Protein AF-A0A9P5Z185-F1 (afdb_monomer)

Organism: NCBI:txid109636

pLDDT: mean 73.39, std 22.89, range [36.5, 98.25]

Structure (mmCIF, N/CA/C/O backbone):
data_AF-A0A9P5Z185-F1
#
_entry.id   AF-A0A9P5Z185-F1
#
loop_
_atom_site.group_PDB
_atom_site.id
_atom_site.type_symbol
_atom_site.label_atom_id
_atom_site.label_alt_id
_atom_site.label_comp_id
_atom_site.label_asym_id
_atom_site.label_entity_id
_atom_site.label_seq_id
_atom_site.pdbx_PDB_ins_code
_atom_site.Cartn_x
_atom_site.Cartn_y
_atom_site.Cartn_z
_atom_site.occupancy
_atom_site.B_iso_or_equiv
_atom_site.auth_seq_id
_atom_site.auth_comp_id
_atom_site.auth_asym_id
_atom_site.auth_atom_id
_atom_site.pdbx_PDB_model_num
ATOM 1 N N . MET A 1 1 ? -35.070 18.367 -58.513 1.00 45.81 1 MET A N 1
ATOM 2 C CA . MET A 1 1 ? -33.689 18.350 -59.038 1.00 45.81 1 MET A CA 1
ATOM 3 C C . MET A 1 1 ? -32.755 18.721 -57.899 1.00 45.81 1 MET A C 1
ATOM 5 O O . MET A 1 1 ? -32.719 19.881 -57.520 1.00 45.81 1 MET A O 1
ATOM 9 N N . MET A 1 2 ? -32.092 17.740 -57.288 1.00 45.47 2 MET A N 1
ATOM 10 C CA . MET A 1 2 ? -31.030 17.965 -56.303 1.00 45.47 2 MET A CA 1
ATOM 11 C C . MET A 1 2 ? -29.845 17.096 -56.713 1.00 45.47 2 MET A C 1
ATOM 13 O O . MET A 1 2 ? -29.969 15.874 -56.781 1.00 45.47 2 MET A O 1
ATOM 17 N N . SER A 1 3 ? -28.744 17.750 -57.068 1.00 49.00 3 SER A N 1
ATOM 18 C CA . SER A 1 3 ? -27.513 17.131 -57.554 1.00 49.00 3 SER A CA 1
ATOM 19 C C . SER A 1 3 ? -26.604 16.799 -56.370 1.00 49.00 3 SER A C 1
ATOM 21 O O . SER A 1 3 ? -26.313 17.671 -55.554 1.00 49.00 3 SER A O 1
ATOM 23 N N . PHE A 1 4 ? -26.159 15.545 -56.277 1.00 46.94 4 PHE A N 1
ATOM 24 C CA . PHE A 1 4 ? -25.138 15.103 -55.322 1.00 46.94 4 PHE A CA 1
ATOM 25 C C . PHE A 1 4 ? -23.735 15.339 -55.903 1.00 46.94 4 PHE A C 1
ATOM 27 O O . PHE A 1 4 ? -23.531 15.037 -57.080 1.00 46.94 4 PHE A O 1
ATOM 34 N N . PRO A 1 5 ? -22.762 15.837 -55.117 1.00 61.62 5 PRO A N 1
ATOM 35 C CA . PRO A 1 5 ? -21.388 15.962 -55.579 1.00 61.62 5 PRO A CA 1
ATOM 36 C C . PRO A 1 5 ? -20.628 14.628 -55.502 1.00 61.62 5 PRO A C 1
ATOM 38 O O . PRO A 1 5 ? -20.804 13.831 -54.577 1.00 61.62 5 PRO A O 1
ATOM 41 N N . GLU A 1 6 ? -19.778 14.429 -56.509 1.00 51.09 6 GLU A N 1
ATOM 42 C CA . GLU A 1 6 ? -18.847 13.320 -56.721 1.00 51.09 6 GLU A CA 1
ATOM 43 C C . GLU A 1 6 ? -17.967 13.003 -55.504 1.00 51.09 6 GLU A C 1
ATOM 45 O O . GLU A 1 6 ? -17.373 13.875 -54.868 1.00 51.09 6 GLU A O 1
ATOM 50 N N . GLN A 1 7 ? -17.831 11.706 -55.229 1.00 47.97 7 GLN A N 1
ATOM 51 C CA . GLN A 1 7 ? -16.873 11.160 -54.277 1.00 47.97 7 GLN A CA 1
ATOM 52 C C . GLN A 1 7 ? -15.488 11.082 -54.931 1.00 47.97 7 GLN A C 1
ATOM 54 O O . GLN A 1 7 ? -15.257 10.272 -55.826 1.00 47.97 7 GLN A O 1
ATOM 59 N N . ASN A 1 8 ? -14.545 11.890 -54.444 1.00 49.69 8 ASN A N 1
ATOM 60 C CA . ASN A 1 8 ? -13.132 11.762 -54.789 1.00 49.69 8 ASN A CA 1
ATOM 61 C C . ASN A 1 8 ? -12.533 10.511 -54.126 1.00 49.69 8 ASN A C 1
ATOM 63 O O . ASN A 1 8 ? -12.450 10.410 -52.900 1.00 49.69 8 ASN A O 1
ATOM 67 N N . ALA A 1 9 ? -12.099 9.563 -54.956 1.00 47.75 9 ALA A N 1
ATOM 68 C CA . ALA A 1 9 ? -11.365 8.374 -54.551 1.00 47.75 9 ALA A CA 1
ATOM 69 C C . ALA A 1 9 ? -9.946 8.747 -54.080 1.00 47.75 9 ALA A C 1
ATOM 71 O O . ALA A 1 9 ? -9.145 9.288 -54.841 1.00 47.75 9 ALA A O 1
ATOM 72 N N . TYR A 1 10 ? -9.616 8.431 -52.827 1.00 50.28 10 TYR A N 1
ATOM 73 C CA . TYR A 1 10 ? -8.248 8.546 -52.320 1.00 50.28 10 TYR A CA 1
ATOM 74 C C . TYR A 1 10 ? -7.386 7.367 -52.806 1.00 50.28 10 TYR A C 1
ATOM 76 O O . TYR A 1 10 ? -7.816 6.214 -52.695 1.00 50.28 10 TYR A O 1
ATOM 84 N N . PRO A 1 11 ? -6.151 7.603 -53.287 1.00 56.38 11 PRO A N 1
ATOM 85 C CA . PRO A 1 11 ? -5.239 6.529 -53.656 1.00 56.38 11 PRO A CA 1
ATOM 86 C C . PRO A 1 11 ? -4.697 5.827 -52.402 1.00 56.38 11 PRO A C 1
ATOM 88 O O . PRO A 1 11 ? -4.065 6.436 -51.537 1.00 56.38 11 PRO A O 1
ATOM 91 N N . PHE A 1 12 ? -4.923 4.517 -52.316 1.00 46.72 12 PHE A N 1
ATOM 92 C CA . PHE A 1 12 ? -4.287 3.656 -51.321 1.00 46.72 12 PHE A CA 1
ATOM 93 C C . PHE A 1 12 ? -2.770 3.583 -51.571 1.00 46.72 12 PHE A C 1
ATOM 95 O O . PHE A 1 12 ? -2.352 3.288 -52.694 1.00 46.72 12 PHE A O 1
ATOM 102 N N . PRO A 1 13 ? -1.914 3.773 -50.549 1.00 55.22 13 PRO A N 1
ATOM 103 C CA . PRO A 1 13 ? -0.481 3.589 -50.712 1.00 55.22 13 PRO A CA 1
ATOM 104 C C . PRO A 1 13 ? -0.143 2.097 -50.845 1.00 55.22 13 PRO A C 1
ATOM 106 O O . PRO A 1 13 ? -0.170 1.321 -49.885 1.00 55.22 13 PRO A O 1
ATOM 109 N N . VAL A 1 14 ? 0.224 1.712 -52.065 1.00 59.22 14 VAL A N 1
ATOM 110 C CA . VAL A 1 14 ? 0.850 0.437 -52.420 1.00 59.22 14 VAL A CA 1
ATOM 111 C C . VAL A 1 14 ? 2.237 0.389 -51.781 1.00 59.22 14 VAL A C 1
ATOM 113 O O . VAL A 1 14 ? 3.190 0.876 -52.371 1.00 59.22 14 VAL A O 1
ATOM 116 N N . ASN A 1 15 ? 2.363 -0.133 -50.553 1.00 58.78 15 ASN A N 1
ATOM 117 C CA . ASN A 1 15 ? 3.656 -0.619 -50.036 1.00 58.78 15 ASN A CA 1
ATOM 118 C C . ASN A 1 15 ? 3.583 -1.474 -48.754 1.00 58.78 15 ASN A C 1
ATOM 120 O O . ASN A 1 15 ? 4.406 -1.364 -47.841 1.00 58.78 15 ASN A O 1
ATOM 124 N N . LEU A 1 16 ? 2.593 -2.369 -48.665 1.00 56.03 16 LEU A N 1
ATOM 125 C CA . LEU A 1 16 ? 2.529 -3.369 -47.585 1.00 56.03 16 LEU A CA 1
ATOM 126 C C . LEU A 1 16 ? 3.294 -4.664 -47.916 1.00 56.03 16 LEU A C 1
ATOM 128 O O . LEU A 1 16 ? 3.717 -5.371 -47.002 1.00 56.03 16 LEU A O 1
ATOM 132 N N . ARG A 1 17 ? 3.547 -4.951 -49.201 1.00 55.53 17 ARG A N 1
ATOM 133 C CA . ARG A 1 17 ? 4.229 -6.184 -49.631 1.00 55.53 1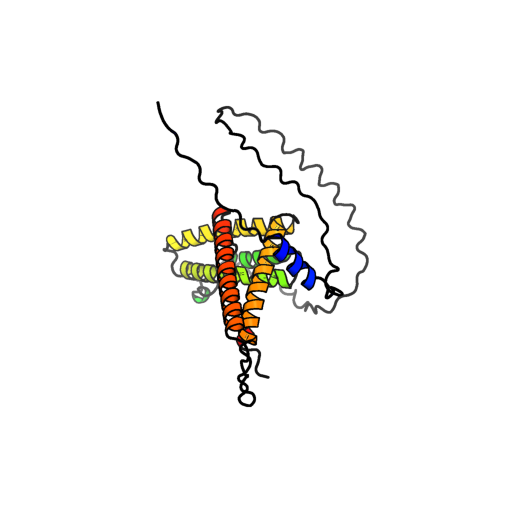7 ARG A CA 1
ATOM 134 C C . ARG A 1 17 ? 5.748 -6.133 -49.412 1.00 55.53 17 ARG A C 1
ATOM 136 O O . ARG A 1 17 ? 6.314 -7.115 -48.940 1.00 55.53 17 ARG A O 1
ATOM 143 N N . GLU A 1 18 ? 6.391 -4.983 -49.628 1.00 59.34 18 GLU A N 1
ATOM 144 C CA . GLU A 1 18 ? 7.834 -4.817 -49.369 1.00 59.34 18 GLU A CA 1
ATOM 145 C C . GLU A 1 18 ? 8.175 -4.797 -47.871 1.00 59.34 18 GLU A C 1
ATOM 147 O O . GLU A 1 18 ? 9.189 -5.355 -47.445 1.00 59.34 18 GLU A O 1
ATOM 152 N N . LYS A 1 19 ? 7.291 -4.240 -47.031 1.00 62.00 19 LYS A N 1
ATOM 153 C CA . LYS A 1 19 ? 7.489 -4.233 -45.572 1.00 62.00 19 LYS A CA 1
ATOM 154 C C . LYS A 1 19 ? 7.399 -5.636 -44.960 1.00 62.00 19 LYS A C 1
ATOM 156 O O . LYS A 1 19 ? 8.110 -5.924 -43.997 1.00 62.00 19 LYS A O 1
ATOM 161 N N . ALA A 1 20 ? 6.587 -6.525 -45.536 1.00 61.62 20 ALA A N 1
ATOM 162 C CA . ALA A 1 20 ? 6.484 -7.917 -45.096 1.00 61.62 20 ALA A CA 1
ATOM 163 C C . ALA A 1 20 ? 7.738 -8.747 -45.442 1.00 61.62 20 ALA A C 1
ATOM 165 O O . ALA A 1 20 ? 8.147 -9.603 -44.657 1.00 61.62 20 ALA A O 1
ATOM 166 N N . GLU A 1 21 ? 8.391 -8.470 -46.573 1.00 68.75 21 GLU A N 1
ATOM 167 C CA . GLU A 1 21 ? 9.626 -9.155 -46.986 1.00 68.75 21 GLU A CA 1
ATOM 168 C C . GLU A 1 21 ? 10.847 -8.705 -46.157 1.00 68.75 21 GLU A C 1
ATOM 170 O O . GLU A 1 21 ? 11.676 -9.533 -45.768 1.00 68.75 21 GLU A O 1
ATOM 175 N N . HIS A 1 22 ? 10.921 -7.426 -45.765 1.00 64.44 22 HIS A N 1
ATOM 176 C CA . HIS A 1 22 ? 11.991 -6.931 -44.886 1.00 64.44 22 HIS A CA 1
ATOM 177 C C . HIS A 1 22 ? 11.919 -7.527 -43.463 1.00 64.44 22 HIS A C 1
ATOM 179 O O . HIS A 1 22 ? 12.949 -7.785 -42.837 1.00 64.44 22 HIS A O 1
ATOM 185 N N . ALA A 1 23 ? 10.715 -7.818 -42.953 1.00 58.31 23 ALA A N 1
ATOM 186 C CA . ALA A 1 23 ? 10.535 -8.448 -41.641 1.00 58.31 23 ALA A CA 1
ATOM 187 C C . ALA A 1 23 ? 10.989 -9.924 -41.611 1.00 58.31 23 ALA A C 1
ATOM 189 O O . ALA A 1 23 ? 11.521 -10.387 -40.600 1.00 58.31 23 ALA A O 1
ATOM 190 N N . LYS A 1 24 ? 10.870 -10.658 -42.728 1.00 65.31 24 LYS A N 1
ATOM 191 C CA . LYS A 1 24 ? 11.306 -12.066 -42.819 1.00 65.31 24 LYS A CA 1
ATOM 192 C C . LYS A 1 24 ? 12.830 -12.234 -42.777 1.00 65.31 24 LYS A C 1
ATOM 194 O O . LYS A 1 24 ? 13.310 -13.253 -42.281 1.00 65.31 24 LYS A O 1
ATOM 199 N N . LYS A 1 25 ? 13.610 -11.243 -43.234 1.00 60.31 25 LYS A N 1
ATOM 200 C CA . LYS A 1 25 ? 15.087 -11.306 -43.209 1.00 60.31 25 LYS A CA 1
ATOM 201 C C . LYS A 1 25 ? 15.687 -11.247 -41.798 1.00 60.31 25 LYS A C 1
ATOM 203 O O . LYS A 1 25 ? 16.787 -11.755 -41.600 1.00 60.31 25 LYS A O 1
ATOM 208 N N . HIS A 1 26 ? 14.967 -10.714 -40.808 1.00 54.91 26 HIS A N 1
ATOM 209 C CA . HIS A 1 26 ? 15.454 -10.636 -39.425 1.00 54.91 26 HIS A CA 1
ATOM 210 C C . HIS A 1 26 ? 15.088 -11.843 -38.545 1.00 54.91 26 HIS A C 1
ATOM 212 O O . HIS A 1 26 ? 15.617 -11.951 -37.443 1.00 54.91 26 HIS A O 1
ATOM 218 N N . LEU A 1 27 ? 14.268 -12.786 -39.030 1.00 50.62 27 LEU A N 1
ATOM 219 C CA . LEU A 1 27 ? 13.868 -13.979 -38.264 1.00 50.62 27 LEU A CA 1
ATOM 220 C C . LEU A 1 27 ? 14.792 -15.203 -38.444 1.00 50.62 27 LEU A C 1
ATOM 222 O O . LEU A 1 27 ? 14.576 -16.222 -37.798 1.00 50.62 27 LEU A O 1
ATOM 226 N N . LYS A 1 28 ? 15.827 -15.131 -39.298 1.00 50.25 28 LYS A N 1
ATOM 227 C CA . LYS A 1 28 ? 16.751 -16.256 -39.575 1.00 50.25 28 LYS A CA 1
ATOM 228 C C . LYS A 1 28 ? 18.022 -16.300 -38.706 1.00 50.25 28 LYS A C 1
ATOM 230 O O . LYS A 1 28 ? 18.904 -17.110 -38.972 1.00 50.25 28 LYS A O 1
ATOM 235 N N . ARG A 1 29 ? 18.142 -15.472 -37.661 1.00 50.66 29 ARG A N 1
ATOM 236 C CA . ARG A 1 29 ? 19.187 -15.631 -36.627 1.00 50.66 29 ARG A CA 1
ATOM 237 C C . ARG A 1 29 ? 18.507 -16.122 -35.348 1.00 50.66 29 ARG A C 1
ATOM 239 O O . ARG A 1 29 ? 17.692 -15.407 -34.780 1.00 50.66 29 ARG A O 1
ATOM 246 N N . GLY A 1 30 ? 18.754 -17.393 -35.031 1.00 44.22 30 GLY A N 1
ATOM 247 C CA . GLY A 1 30 ? 17.845 -18.275 -34.297 1.00 44.22 30 GLY A CA 1
ATOM 248 C C . GLY A 1 30 ? 17.563 -17.948 -32.823 1.00 44.22 30 GLY A C 1
ATOM 249 O O . GLY A 1 30 ? 18.326 -17.218 -32.188 1.00 44.22 30 GLY A O 1
ATOM 250 N N . PRO A 1 31 ? 16.495 -18.542 -32.257 1.00 46.44 31 PRO A N 1
ATOM 251 C CA . PRO A 1 31 ? 16.226 -18.562 -30.831 1.00 46.44 31 PRO A CA 1
ATOM 252 C C . PRO A 1 31 ? 16.531 -19.960 -30.274 1.00 46.44 31 PRO A C 1
ATOM 254 O O . PRO A 1 31 ? 15.633 -20.781 -30.108 1.00 46.44 31 PRO A O 1
ATOM 257 N N . GLU A 1 32 ? 17.793 -20.247 -29.969 1.00 50.59 32 GLU A N 1
ATOM 258 C CA . GLU A 1 32 ? 18.097 -21.318 -29.020 1.00 50.59 32 GLU A CA 1
ATOM 259 C C . GLU A 1 32 ? 18.484 -20.690 -27.686 1.00 50.59 32 GLU A C 1
ATOM 261 O O . GLU A 1 32 ? 19.409 -19.884 -27.605 1.00 50.59 32 GLU A O 1
ATOM 266 N N . ARG A 1 33 ? 17.756 -21.102 -26.643 1.00 50.78 33 ARG A N 1
ATOM 267 C CA . ARG A 1 33 ? 17.680 -20.556 -25.276 1.00 50.78 33 ARG A CA 1
ATOM 268 C C . ARG A 1 33 ? 16.689 -19.408 -25.126 1.00 50.78 33 ARG A C 1
ATOM 270 O O . ARG A 1 33 ? 16.678 -18.467 -25.901 1.00 50.78 33 ARG A O 1
ATOM 277 N N . TRP A 1 34 ? 15.917 -19.499 -24.043 1.00 45.44 34 TRP A N 1
ATOM 278 C CA . TRP A 1 34 ? 14.823 -18.621 -23.611 1.00 45.44 34 TRP A CA 1
ATOM 279 C C . TRP A 1 34 ? 13.444 -18.946 -24.205 1.00 45.44 34 TRP A C 1
ATOM 281 O O . TRP A 1 34 ? 12.904 -18.175 -24.981 1.00 45.44 34 TRP A O 1
ATOM 291 N N . MET A 1 35 ? 12.853 -20.074 -23.787 1.00 36.94 35 MET A N 1
ATOM 292 C CA . MET A 1 35 ? 11.489 -20.147 -23.216 1.00 36.94 35 MET A CA 1
ATOM 293 C C . MET A 1 35 ? 11.038 -21.612 -23.070 1.00 36.94 35 MET A C 1
ATOM 295 O O . MET A 1 35 ? 10.228 -22.121 -23.832 1.00 36.94 35 MET A O 1
ATOM 299 N N . HIS A 1 36 ? 11.505 -22.282 -22.020 1.00 41.28 36 HIS A N 1
ATOM 300 C CA . HIS A 1 36 ? 10.647 -23.236 -21.323 1.00 41.28 36 HIS A CA 1
ATOM 301 C C . HIS A 1 36 ? 10.340 -22.595 -19.978 1.00 41.28 36 HIS A C 1
ATOM 303 O O . HIS A 1 36 ? 11.250 -22.459 -19.171 1.00 41.28 36 HIS A O 1
ATOM 309 N N . ILE A 1 37 ? 9.111 -22.096 -19.811 1.00 44.09 37 ILE A N 1
ATOM 310 C CA . ILE A 1 37 ? 8.323 -22.018 -18.567 1.00 44.09 37 ILE A CA 1
ATOM 311 C C . ILE A 1 37 ? 7.001 -21.302 -18.918 1.00 44.09 37 ILE A C 1
ATOM 313 O O . ILE A 1 37 ? 6.928 -20.087 -19.052 1.00 44.09 37 ILE A O 1
ATOM 317 N N . VAL A 1 38 ? 5.971 -22.139 -19.088 1.00 42.84 38 VAL A N 1
ATOM 318 C CA . VAL A 1 38 ? 4.546 -21.922 -18.780 1.00 42.84 38 VAL A CA 1
ATOM 319 C C . VAL A 1 38 ? 3.796 -20.828 -19.556 1.00 42.84 38 VAL A C 1
ATOM 321 O O . VAL A 1 38 ? 3.641 -19.700 -19.104 1.00 42.84 38 VAL A O 1
ATOM 324 N N . THR A 1 39 ? 3.154 -21.239 -20.653 1.00 40.75 39 THR A N 1
ATOM 325 C CA . THR A 1 39 ? 1.835 -20.709 -21.038 1.00 40.75 39 THR A CA 1
ATOM 326 C C . THR A 1 39 ? 0.873 -21.874 -21.275 1.00 40.75 39 THR A C 1
ATOM 328 O O . THR A 1 39 ? 0.719 -22.369 -22.387 1.00 40.75 39 THR A O 1
ATOM 331 N N . SER A 1 40 ? 0.208 -22.330 -20.210 1.00 40.28 40 SER A N 1
ATOM 332 C CA . SER A 1 40 ? -1.039 -23.082 -20.372 1.00 40.28 40 SER A CA 1
ATOM 333 C C . SER A 1 40 ? -2.140 -22.083 -20.704 1.00 40.28 40 SER A C 1
ATOM 335 O O . SER A 1 40 ? -2.518 -21.248 -19.886 1.00 40.28 40 SER A O 1
ATOM 337 N N . ARG A 1 41 ? -2.599 -22.153 -21.953 1.00 38.75 41 ARG A N 1
ATOM 338 C CA . ARG A 1 41 ? -3.813 -21.517 -22.458 1.00 38.75 41 ARG A CA 1
ATOM 339 C C . ARG A 1 41 ? -5.030 -22.155 -21.785 1.00 38.75 41 ARG A C 1
ATOM 341 O O . ARG A 1 41 ? -5.418 -23.251 -22.172 1.00 38.75 41 ARG A O 1
ATOM 348 N N . GLU A 1 42 ? -5.683 -21.440 -20.880 1.00 43.03 42 GLU A N 1
ATOM 349 C CA . GLU A 1 42 ? -7.126 -21.590 -20.686 1.00 43.03 42 GLU A CA 1
ATOM 350 C C . GLU A 1 42 ? -7.824 -20.484 -21.478 1.00 43.03 42 GLU A C 1
ATOM 352 O O . GLU A 1 42 ? -7.600 -19.290 -21.275 1.00 43.03 42 GLU A O 1
ATOM 357 N N . LYS A 1 43 ? -8.631 -20.901 -22.454 1.00 39.50 43 LYS A N 1
ATOM 358 C CA . LYS A 1 43 ? -9.547 -20.030 -23.186 1.00 39.50 43 LYS A CA 1
ATOM 359 C C . LYS A 1 43 ? -10.681 -19.648 -22.232 1.00 39.50 43 LYS A C 1
ATOM 361 O O . LYS A 1 43 ? -11.646 -20.392 -22.110 1.00 39.50 43 LYS A O 1
ATOM 366 N N . VAL A 1 44 ? -10.578 -18.496 -21.576 1.00 40.94 44 VAL A N 1
ATOM 367 C CA . VAL A 1 44 ? -11.738 -17.860 -20.941 1.00 40.94 44 VAL A CA 1
ATOM 368 C C . VAL A 1 44 ? -12.443 -17.037 -22.014 1.00 40.94 44 VAL A C 1
ATOM 370 O O . VAL A 1 44 ? -11.947 -16.005 -22.466 1.00 40.94 44 VAL A O 1
ATOM 373 N N . VAL A 1 45 ? -13.577 -17.561 -22.474 1.00 43.38 45 VAL A N 1
ATOM 374 C CA . VAL A 1 45 ? -14.547 -16.848 -23.303 1.00 43.38 45 VAL A CA 1
ATOM 375 C C . VAL A 1 45 ? -15.123 -15.723 -22.447 1.00 43.38 45 VAL A C 1
ATOM 377 O O . VAL A 1 45 ? -15.827 -15.977 -21.473 1.00 43.38 45 VAL A O 1
ATOM 380 N N . TRP A 1 46 ? -14.807 -14.476 -22.788 1.00 37.56 46 TRP A N 1
ATOM 381 C CA . TRP A 1 46 ? -15.497 -13.316 -22.233 1.00 37.56 46 TRP A CA 1
ATOM 382 C C . TRP A 1 46 ? -16.873 -13.232 -22.893 1.00 37.56 46 TRP A C 1
ATOM 384 O O . TRP A 1 46 ? -17.009 -12.715 -24.000 1.00 37.56 46 TRP A O 1
ATOM 394 N N . ALA A 1 47 ? -17.891 -13.783 -22.233 1.00 37.81 47 ALA A N 1
ATOM 395 C CA . ALA A 1 47 ? -19.273 -13.460 -22.550 1.00 37.81 47 ALA A CA 1
ATOM 396 C C . ALA A 1 47 ? -19.531 -12.000 -22.141 1.00 37.81 47 ALA A C 1
ATOM 398 O O . ALA A 1 47 ? -19.270 -11.611 -21.001 1.00 37.81 47 ALA A O 1
ATOM 399 N N . GLN A 1 48 ? -20.009 -11.187 -23.085 1.00 44.06 48 GLN A N 1
ATOM 400 C CA . GLN A 1 48 ? -20.548 -9.856 -22.805 1.00 44.06 48 GLN A CA 1
ATOM 401 C C . GLN A 1 48 ? -21.677 -9.973 -21.768 1.00 44.06 48 GLN A C 1
ATOM 403 O O . GLN A 1 48 ? -22.599 -10.763 -21.986 1.00 44.06 48 GLN A O 1
ATOM 408 N N . PRO A 1 49 ? -21.683 -9.177 -20.686 1.00 46.97 49 PRO A N 1
ATOM 409 C CA . PRO A 1 49 ? -22.878 -9.032 -19.875 1.00 46.97 49 PRO A CA 1
ATOM 410 C C . PRO A 1 49 ? -23.885 -8.207 -20.680 1.00 46.97 49 PRO A C 1
ATOM 412 O O . PRO A 1 49 ? -23.658 -7.026 -20.948 1.00 46.97 49 PRO A O 1
ATOM 415 N N . GLN A 1 50 ? -24.993 -8.830 -21.085 1.00 43.34 50 GLN A N 1
ATOM 416 C CA . GLN A 1 50 ? -26.159 -8.072 -21.512 1.00 43.34 50 GLN A CA 1
ATOM 417 C C . GLN A 1 50 ? -26.680 -7.262 -20.323 1.00 43.34 50 GLN A C 1
ATOM 419 O O . GLN A 1 50 ? -26.921 -7.794 -19.240 1.00 43.34 50 GLN A O 1
ATOM 424 N N . LEU A 1 51 ? -26.828 -5.958 -20.548 1.00 44.66 51 LEU A N 1
ATOM 425 C CA . LEU A 1 51 ? -27.518 -5.018 -19.677 1.00 44.66 51 LEU A CA 1
ATOM 426 C C . LEU A 1 51 ? -28.981 -5.457 -19.517 1.00 44.66 51 LEU A C 1
ATOM 428 O O . LEU A 1 51 ? -29.844 -5.088 -20.309 1.00 44.66 51 LEU A O 1
ATOM 432 N N . MET A 1 52 ? -29.259 -6.239 -18.475 1.00 37.00 52 MET A N 1
ATOM 433 C CA . MET A 1 52 ? -30.615 -6.421 -17.969 1.00 37.00 52 MET A CA 1
ATOM 434 C C . MET A 1 52 ? -30.993 -5.173 -17.172 1.00 37.00 52 MET A C 1
ATOM 436 O O . MET A 1 52 ? -30.499 -4.917 -16.075 1.00 37.00 52 MET A O 1
ATOM 440 N N . ARG A 1 53 ? -31.848 -4.370 -17.802 1.00 38.41 53 ARG A N 1
ATOM 441 C CA . ARG A 1 53 ? -32.592 -3.249 -17.235 1.00 38.41 53 ARG A CA 1
ATOM 442 C C . ARG A 1 53 ? -33.489 -3.799 -16.114 1.00 38.41 53 ARG A C 1
ATOM 444 O O . ARG A 1 53 ? -34.465 -4.480 -16.402 1.00 38.41 53 ARG A O 1
ATOM 451 N N . ILE A 1 54 ? -33.140 -3.544 -14.852 1.00 41.97 54 ILE A N 1
ATOM 452 C CA . ILE A 1 54 ? -34.012 -3.847 -13.709 1.00 41.97 54 ILE A CA 1
ATOM 453 C C . ILE A 1 54 ? -34.970 -2.669 -13.550 1.00 41.97 54 ILE A C 1
ATOM 455 O O . ILE A 1 54 ? -34.570 -1.577 -13.143 1.00 41.97 54 ILE A O 1
ATOM 459 N N . GLU A 1 55 ? -36.224 -2.890 -13.92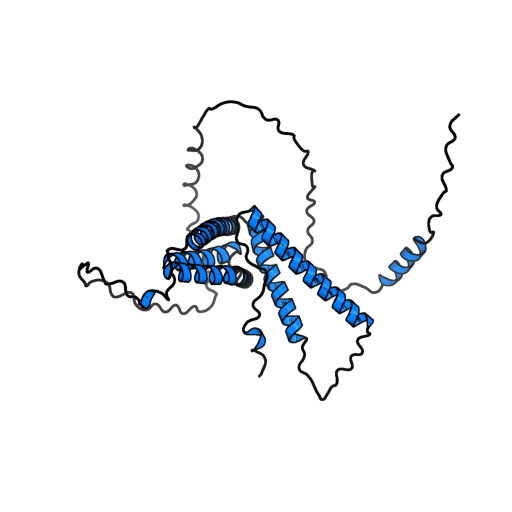9 1.00 44.81 55 GLU A N 1
ATOM 460 C CA . GLU A 1 55 ? -37.331 -2.006 -13.588 1.00 44.81 55 GLU A CA 1
ATOM 461 C C . GLU A 1 55 ? -37.630 -2.104 -12.088 1.00 44.81 55 GLU A C 1
ATOM 463 O O . GLU A 1 55 ? -37.619 -3.180 -11.488 1.00 44.81 55 GLU A O 1
ATOM 468 N N . ALA A 1 56 ? -37.867 -0.945 -11.479 1.00 46.34 56 ALA A N 1
ATOM 469 C CA . ALA A 1 56 ? -38.244 -0.813 -10.085 1.00 46.34 56 ALA A CA 1
ATOM 470 C C . ALA A 1 56 ? -39.668 -1.352 -9.870 1.00 46.34 56 ALA A C 1
ATOM 472 O O . ALA A 1 56 ? -40.650 -0.662 -10.136 1.00 46.34 56 ALA A O 1
ATOM 473 N N . GLY A 1 57 ? -39.767 -2.580 -9.362 1.00 36.94 57 GLY A N 1
ATOM 474 C CA . GLY A 1 57 ? -41.004 -3.186 -8.876 1.00 36.94 57 GLY A CA 1
ATOM 475 C C . GLY A 1 57 ? -41.040 -3.213 -7.349 1.00 36.94 57 GLY A C 1
ATOM 476 O O . GLY A 1 57 ? -40.223 -3.870 -6.710 1.00 36.94 57 GLY A O 1
ATOM 477 N N . LYS A 1 58 ? -41.994 -2.480 -6.771 1.00 45.00 58 LYS A N 1
ATOM 478 C CA . LYS A 1 58 ? -42.456 -2.614 -5.382 1.00 45.00 58 LYS A CA 1
ATOM 479 C C . LYS A 1 58 ? -43.046 -4.015 -5.166 1.00 45.00 58 LYS A C 1
ATOM 481 O O . LYS A 1 58 ? -43.857 -4.400 -5.995 1.00 45.00 58 LYS A O 1
ATOM 486 N N . SER A 1 59 ? -42.742 -4.663 -4.036 1.00 43.19 59 SER A N 1
ATOM 487 C CA . SER A 1 59 ? -43.721 -5.156 -3.037 1.00 43.19 59 SER A CA 1
ATOM 488 C C . SER A 1 59 ? -43.164 -6.285 -2.149 1.00 43.19 59 SER A 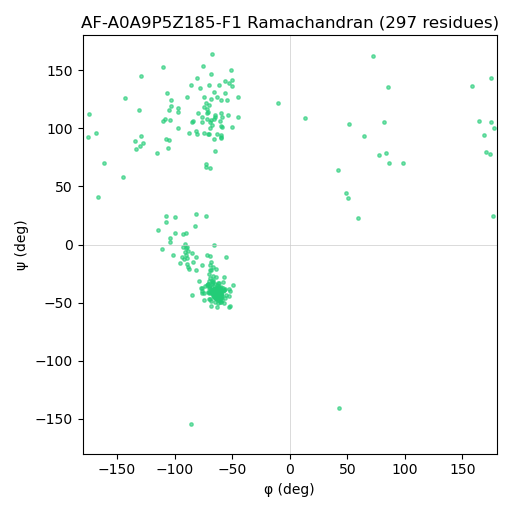C 1
ATOM 490 O O . SER A 1 59 ? -42.581 -7.244 -2.636 1.00 43.19 59 SER A O 1
ATOM 492 N N . GLU A 1 60 ? -43.469 -6.158 -0.855 1.00 38.16 60 GLU A N 1
ATOM 493 C CA . GLU A 1 60 ? -43.825 -7.235 0.087 1.00 38.16 60 GLU A CA 1
ATOM 494 C C . GLU A 1 60 ? -42.736 -8.086 0.778 1.00 38.16 60 GLU A C 1
ATOM 496 O O . GLU A 1 60 ? -42.134 -9.017 0.257 1.00 38.16 60 GLU A O 1
ATOM 501 N N . THR A 1 61 ? -42.582 -7.748 2.062 1.00 48.59 61 THR A N 1
ATOM 502 C CA . THR A 1 61 ? -42.549 -8.633 3.236 1.00 48.59 61 THR A CA 1
ATOM 503 C C . THR A 1 61 ? -42.949 -10.097 3.008 1.00 48.59 61 THR A C 1
ATOM 505 O O . THR A 1 61 ? -44.107 -10.353 2.700 1.00 48.59 61 THR A O 1
ATOM 508 N N . SER A 1 62 ? -42.061 -11.048 3.325 1.00 40.59 62 SER A N 1
ATOM 509 C CA . SER A 1 62 ? -42.386 -12.314 4.014 1.00 40.59 62 SER A CA 1
ATOM 510 C C . SER A 1 62 ? -41.154 -13.228 4.115 1.00 40.59 62 SER A C 1
ATOM 512 O O . SER A 1 62 ? -40.382 -13.351 3.172 1.00 40.59 62 SER A O 1
ATOM 514 N N . SER A 1 63 ? -41.051 -13.928 5.248 1.00 44.09 63 SER A N 1
ATOM 515 C CA . SER A 1 63 ? -40.294 -15.171 5.459 1.00 44.09 63 SER A CA 1
ATOM 516 C C . SER A 1 63 ? -38.789 -15.079 5.766 1.00 44.09 63 SER A C 1
ATOM 518 O O . SER A 1 63 ? -37.907 -15.383 4.966 1.00 44.09 63 SER A O 1
ATOM 520 N N . ASN A 1 64 ? -38.525 -14.755 7.035 1.00 50.94 64 ASN A N 1
ATOM 521 C CA . ASN A 1 64 ? -37.464 -15.374 7.829 1.00 50.94 64 ASN A CA 1
ATOM 522 C C . ASN A 1 64 ? -37.875 -16.817 8.160 1.00 50.94 64 ASN A C 1
ATOM 524 O O . ASN A 1 64 ? -38.826 -16.975 8.918 1.00 50.94 64 ASN A O 1
ATOM 528 N N . GLN A 1 65 ? -37.164 -17.821 7.634 1.00 49.72 65 GLN A N 1
ATOM 529 C CA . GLN A 1 65 ? -37.004 -19.190 8.174 1.00 49.72 65 GLN A CA 1
ATOM 530 C C . GLN A 1 65 ? -36.343 -20.058 7.090 1.00 49.72 65 GLN A C 1
ATOM 532 O O . GLN A 1 65 ? -37.049 -20.527 6.208 1.00 49.72 65 GLN A O 1
ATOM 537 N N . ASN A 1 66 ? -35.006 -20.210 7.103 1.00 49.34 66 ASN A N 1
ATOM 538 C CA . ASN A 1 66 ? -34.281 -21.369 6.515 1.00 49.34 66 ASN A CA 1
ATOM 539 C C . ASN A 1 66 ? -32.733 -21.291 6.583 1.00 49.34 66 ASN A C 1
ATOM 541 O O . ASN A 1 66 ? -32.043 -21.915 5.782 1.00 49.34 66 ASN A O 1
ATOM 545 N N . ILE A 1 67 ? -32.137 -20.545 7.525 1.00 48.44 67 ILE A N 1
ATOM 546 C CA . ILE A 1 67 ? -30.660 -20.420 7.607 1.00 48.44 67 ILE A CA 1
ATOM 547 C C . ILE A 1 67 ? -30.035 -21.310 8.705 1.00 48.44 67 ILE A C 1
ATOM 549 O O . ILE A 1 67 ? -28.821 -21.509 8.716 1.00 48.44 67 ILE A O 1
ATOM 553 N N . GLU A 1 68 ? -30.824 -21.947 9.576 1.00 48.62 68 GLU A N 1
ATOM 554 C CA . GLU A 1 68 ? -30.272 -22.735 10.695 1.00 48.62 68 GLU A CA 1
ATOM 555 C C . GLU A 1 68 ? -29.876 -24.188 10.353 1.00 48.62 68 GLU A C 1
ATOM 557 O O . GLU A 1 68 ? -29.052 -24.768 11.061 1.00 48.62 68 GLU A O 1
ATOM 562 N N . ASP A 1 69 ? -30.312 -24.752 9.221 1.00 44.12 69 ASP A N 1
ATOM 563 C CA . ASP A 1 69 ? -30.039 -26.168 8.902 1.00 44.12 69 ASP A CA 1
ATOM 564 C C . ASP A 1 69 ? -28.738 -26.424 8.118 1.00 44.12 69 ASP A C 1
ATOM 566 O O . ASP A 1 69 ? -28.277 -27.562 8.007 1.00 44.12 69 ASP A O 1
ATOM 570 N N . VAL A 1 70 ? -28.057 -25.381 7.630 1.00 47.72 70 VAL A N 1
ATOM 571 C CA . VAL A 1 70 ? -26.801 -25.544 6.861 1.00 47.72 70 VAL A CA 1
ATOM 572 C C . VAL A 1 70 ? -25.553 -25.550 7.762 1.00 47.72 70 VAL A C 1
ATOM 574 O O . VAL A 1 70 ? -24.493 -26.036 7.364 1.00 47.72 70 VAL A O 1
ATOM 577 N N . VAL A 1 71 ? -25.657 -25.083 9.011 1.00 49.25 71 VAL A N 1
ATOM 578 C CA . VAL A 1 71 ? -24.506 -24.978 9.932 1.00 49.25 71 VAL A CA 1
ATOM 579 C C . VAL A 1 71 ? -24.274 -26.262 10.747 1.00 49.25 71 VAL A C 1
ATOM 581 O O . VAL A 1 71 ? -23.152 -26.504 11.195 1.00 49.25 71 VAL A O 1
ATOM 584 N N . LYS A 1 72 ? -25.268 -27.153 10.868 1.00 44.03 72 LYS A N 1
ATOM 585 C CA . LYS A 1 72 ? -25.160 -28.380 11.685 1.00 44.03 72 LYS A CA 1
ATOM 586 C C . LYS A 1 72 ? -24.447 -29.559 11.006 1.00 44.03 72 LYS A C 1
ATOM 588 O O . LYS A 1 72 ? -23.857 -30.379 11.696 1.00 44.03 72 LYS A O 1
ATOM 593 N N . ASN A 1 73 ? -24.372 -29.602 9.673 1.00 40.53 73 ASN A N 1
ATOM 594 C CA . ASN A 1 73 ? -23.771 -30.734 8.940 1.00 40.53 73 ASN A CA 1
ATOM 595 C C . ASN A 1 73 ? -22.258 -30.608 8.665 1.00 40.53 73 ASN A C 1
ATOM 597 O O . ASN A 1 73 ? -21.691 -31.404 7.915 1.00 40.53 73 ASN A O 1
ATOM 601 N N . ARG A 1 74 ? -21.568 -29.620 9.257 1.00 44.06 74 ARG A N 1
ATOM 602 C CA . ARG A 1 74 ? -20.119 -29.405 9.047 1.00 44.06 74 ARG A CA 1
ATOM 603 C C . ARG A 1 74 ? -19.240 -29.700 10.268 1.00 44.06 74 ARG A C 1
ATOM 605 O O . ARG A 1 74 ? -18.018 -29.659 10.131 1.00 44.06 74 ARG A O 1
ATOM 612 N N . SER A 1 75 ? -19.821 -30.034 11.424 1.00 42.91 75 SER A N 1
ATOM 613 C CA . SER A 1 75 ? -19.075 -30.319 12.662 1.00 42.91 75 SER A CA 1
ATOM 614 C C . SER A 1 75 ? -18.660 -31.784 12.845 1.00 42.91 75 SER A C 1
ATOM 616 O O . SER A 1 75 ? -17.813 -32.055 13.689 1.00 42.91 75 SER A O 1
ATOM 618 N N . GLU A 1 76 ? -19.171 -32.727 12.048 1.00 43.50 76 GLU A N 1
ATOM 619 C CA . GLU A 1 76 ? -18.880 -34.161 12.246 1.00 43.50 76 GLU A CA 1
ATOM 620 C C . GLU A 1 76 ? -17.689 -34.690 11.428 1.00 43.50 76 GLU A C 1
ATOM 622 O O . GLU A 1 76 ? -17.158 -35.757 11.721 1.00 43.50 76 GLU A O 1
ATOM 627 N N . ASN A 1 77 ? -17.166 -33.920 10.466 1.00 44.28 77 ASN A N 1
ATOM 628 C CA . ASN A 1 77 ? -16.081 -34.382 9.583 1.00 44.28 77 ASN A CA 1
ATOM 629 C C . ASN A 1 77 ? -14.667 -33.897 9.979 1.00 44.28 77 ASN A C 1
ATOM 631 O O . ASN A 1 77 ? -13.706 -34.074 9.227 1.00 44.28 77 ASN A O 1
ATOM 635 N N . ALA A 1 78 ? -14.513 -33.285 11.160 1.00 45.22 78 ALA A N 1
ATOM 636 C CA . ALA A 1 78 ? -13.231 -32.756 11.644 1.00 45.22 78 ALA A CA 1
ATOM 637 C C . ALA A 1 78 ? -12.410 -33.751 12.495 1.00 45.22 78 ALA A C 1
ATOM 639 O O . ALA A 1 78 ? -11.217 -33.529 12.699 1.00 45.22 78 ALA A O 1
ATOM 640 N N . ASN A 1 79 ? -12.992 -34.876 12.930 1.00 45.69 79 ASN A N 1
ATOM 641 C CA . ASN A 1 79 ? -12.340 -35.798 13.873 1.00 45.69 79 ASN A CA 1
ATOM 642 C C . ASN A 1 79 ? -11.541 -36.951 13.232 1.00 45.69 79 ASN A C 1
ATOM 644 O O . ASN A 1 79 ? -10.870 -37.686 13.948 1.00 45.69 79 ASN A O 1
ATOM 648 N N . HIS A 1 80 ? -11.509 -37.083 11.898 1.00 42.88 80 HIS A N 1
ATOM 649 C CA . HIS A 1 80 ? -10.802 -38.191 11.224 1.00 42.88 80 HIS A CA 1
ATOM 650 C C . HIS A 1 80 ? -9.455 -37.845 10.558 1.00 42.88 80 HIS A C 1
ATOM 652 O O . HIS A 1 80 ? -8.845 -38.708 9.928 1.00 42.88 80 HIS A O 1
ATOM 658 N N . ARG A 1 81 ? -8.927 -36.618 10.704 1.00 43.88 81 ARG A N 1
ATOM 659 C CA . ARG A 1 81 ? -7.640 -36.209 10.085 1.00 43.88 81 ARG A CA 1
ATOM 660 C C . ARG A 1 81 ? -6.492 -35.897 11.054 1.00 43.88 81 ARG A C 1
ATOM 662 O O . ARG A 1 81 ? -5.462 -35.393 10.615 1.00 43.88 81 ARG A O 1
ATOM 669 N N . ALA A 1 82 ? -6.611 -36.247 12.334 1.00 43.88 82 ALA A N 1
ATOM 670 C CA . ALA A 1 82 ? -5.576 -35.962 13.337 1.00 43.88 82 ALA A CA 1
ATOM 671 C C . ALA A 1 82 ? -4.482 -37.047 13.503 1.00 43.88 82 ALA A C 1
ATOM 673 O O . ALA A 1 82 ? -3.538 -36.830 14.255 1.00 43.88 82 ALA A O 1
ATOM 674 N N . SER A 1 83 ? -4.533 -38.183 12.792 1.00 47.03 83 SER A N 1
ATOM 675 C CA . SER A 1 83 ? -3.622 -39.322 13.056 1.00 47.03 83 SER A CA 1
ATOM 676 C C . SER A 1 83 ? -2.521 -39.558 12.012 1.00 47.03 83 SER A C 1
ATOM 678 O O . SER A 1 83 ? -1.968 -40.652 11.943 1.00 47.03 83 SER A O 1
ATOM 680 N N . LYS A 1 84 ? -2.167 -38.568 11.179 1.00 49.72 84 LYS A N 1
ATOM 681 C CA . LYS A 1 84 ? -1.107 -38.752 10.167 1.00 49.72 84 LYS A CA 1
ATOM 682 C C . LYS A 1 84 ? -0.254 -37.502 9.927 1.00 49.72 84 LYS A C 1
ATOM 684 O O . LYS A 1 84 ? -0.131 -37.023 8.807 1.00 49.72 84 LYS A O 1
ATOM 689 N N . CYS A 1 85 ? 0.382 -36.999 10.982 1.00 41.41 85 CYS A N 1
ATOM 690 C CA . CYS A 1 85 ? 1.550 -36.124 10.854 1.00 41.41 85 CYS A CA 1
ATOM 691 C C . CYS A 1 85 ? 2.794 -36.933 11.221 1.00 41.41 85 CYS A C 1
ATOM 693 O O . CYS A 1 85 ? 3.173 -37.030 12.384 1.00 41.41 85 CYS A O 1
ATOM 695 N N . GLY A 1 86 ? 3.378 -37.568 10.204 1.00 39.12 86 GLY A N 1
ATOM 696 C CA . GLY A 1 86 ? 4.677 -38.217 10.296 1.00 39.12 86 GLY A CA 1
ATOM 697 C C . GLY A 1 86 ? 5.798 -37.194 10.467 1.00 39.12 86 GLY A C 1
ATOM 698 O O . GLY A 1 86 ? 5.740 -36.080 9.945 1.00 39.12 86 GLY A O 1
ATOM 699 N N . ASN A 1 87 ? 6.813 -37.616 11.213 1.00 48.09 87 ASN A N 1
ATOM 700 C CA . ASN A 1 87 ? 8.069 -36.927 11.472 1.00 48.09 87 ASN A CA 1
ATOM 701 C C . ASN A 1 87 ? 8.680 -36.319 10.200 1.00 48.09 87 ASN A C 1
ATOM 703 O O . ASN A 1 87 ? 9.208 -37.036 9.354 1.00 48.09 87 ASN A O 1
ATOM 707 N N . PHE A 1 88 ? 8.671 -34.989 10.102 1.00 41.97 88 PHE A N 1
ATOM 708 C CA . PHE A 1 88 ? 9.514 -34.241 9.170 1.00 41.97 88 PHE A CA 1
ATOM 709 C C . PHE A 1 88 ? 10.498 -33.393 9.980 1.00 41.97 88 PHE A C 1
ATOM 711 O O . PHE A 1 88 ? 10.317 -32.200 10.219 1.00 41.97 88 PHE A O 1
ATOM 718 N N . SER A 1 89 ? 11.540 -34.060 10.472 1.00 46.38 89 SER A N 1
ATOM 719 C CA . SER A 1 89 ? 12.709 -33.440 11.081 1.00 46.38 89 SER A CA 1
ATOM 720 C C . SER A 1 89 ? 13.653 -32.972 9.978 1.00 46.38 89 SER A C 1
ATOM 722 O O . SER A 1 89 ? 14.444 -33.766 9.485 1.00 46.38 89 SER A O 1
ATOM 724 N N . LEU A 1 90 ? 13.567 -31.705 9.575 1.00 49.88 90 LEU A N 1
ATOM 725 C CA . LEU A 1 90 ? 14.640 -30.984 8.880 1.00 49.88 90 LEU A CA 1
ATOM 726 C C . LEU A 1 90 ? 14.197 -29.532 8.700 1.00 49.88 90 LEU A C 1
ATOM 728 O O . LEU A 1 90 ? 13.509 -29.231 7.741 1.00 49.88 90 LEU A O 1
ATOM 732 N N . PHE A 1 91 ? 14.542 -28.651 9.644 1.00 42.81 91 PHE A N 1
ATOM 733 C CA . PHE A 1 91 ? 15.019 -27.288 9.368 1.00 42.81 91 PHE A CA 1
ATOM 734 C C . PHE A 1 91 ? 15.457 -26.590 10.671 1.00 42.81 91 PHE A C 1
ATOM 736 O O . PHE A 1 91 ? 14.661 -26.283 11.552 1.00 42.81 91 PHE A O 1
ATOM 743 N N . GLY A 1 92 ? 16.770 -26.362 10.742 1.00 36.69 92 GLY A N 1
ATOM 744 C CA . GLY A 1 92 ? 17.530 -25.378 11.521 1.00 36.69 92 GLY A CA 1
ATOM 745 C C . GLY A 1 92 ? 16.871 -24.601 12.668 1.00 36.69 92 GLY A C 1
ATOM 746 O O . GLY A 1 92 ? 16.186 -23.604 12.458 1.00 36.69 92 GLY A O 1
ATOM 747 N N . SER A 1 93 ? 17.286 -24.954 13.885 1.00 43.22 93 SER A N 1
ATOM 748 C CA . SER A 1 93 ? 17.818 -24.040 14.908 1.00 43.22 93 SER A CA 1
ATOM 749 C C . SER A 1 93 ? 17.127 -22.683 15.104 1.00 43.22 93 SER A C 1
ATOM 751 O O . SER A 1 93 ? 17.762 -21.633 15.006 1.00 43.22 93 SER A O 1
ATOM 753 N N . CYS A 1 94 ? 15.865 -22.686 15.530 1.00 36.50 94 CYS A N 1
ATOM 754 C CA . CYS A 1 94 ? 15.358 -21.613 16.384 1.00 36.50 94 CYS A CA 1
ATOM 755 C C . CYS A 1 94 ? 15.637 -21.983 17.843 1.00 36.50 94 CYS A C 1
ATOM 757 O O . CYS A 1 94 ? 14.867 -22.708 18.467 1.00 36.50 94 CYS A O 1
ATOM 759 N N . LYS A 1 95 ? 16.743 -21.471 18.398 1.00 41.28 95 LYS A N 1
ATOM 760 C CA . LYS A 1 95 ? 16.974 -21.440 19.850 1.00 41.28 95 LYS A CA 1
ATOM 761 C C . LYS A 1 95 ? 15.928 -20.517 20.492 1.00 41.28 95 LYS A C 1
ATOM 763 O O . LYS A 1 95 ? 16.201 -19.350 20.764 1.00 41.28 95 LYS A O 1
ATOM 768 N N . PHE A 1 96 ? 14.714 -21.023 20.697 1.00 40.41 96 PHE A N 1
ATOM 769 C CA . PHE A 1 96 ? 13.736 -20.398 21.578 1.00 40.41 96 PHE A CA 1
ATOM 770 C C . PHE A 1 96 ? 14.262 -20.555 23.005 1.00 40.41 96 PHE A C 1
ATOM 772 O O . PHE A 1 96 ? 14.271 -21.647 23.567 1.00 40.41 96 PHE A O 1
ATOM 779 N N . ARG A 1 97 ? 14.764 -19.454 23.571 1.00 43.59 97 ARG A N 1
ATOM 780 C CA . ARG A 1 97 ? 15.031 -19.331 25.005 1.00 43.59 97 ARG A CA 1
ATOM 781 C C . ARG A 1 97 ? 13.711 -19.539 25.751 1.00 43.59 97 ARG A C 1
ATOM 783 O O . ARG A 1 97 ? 12.944 -18.598 25.930 1.00 43.59 97 ARG A O 1
ATOM 790 N N . ALA A 1 98 ? 13.460 -20.773 26.170 1.00 48.06 98 ALA A N 1
ATOM 791 C CA . ALA A 1 98 ? 12.553 -21.087 27.257 1.00 48.06 98 ALA A CA 1
ATOM 792 C C . ALA A 1 98 ? 13.226 -20.614 28.551 1.00 48.06 98 ALA A C 1
ATOM 794 O O . ALA A 1 98 ? 14.100 -21.282 29.094 1.00 48.06 98 ALA A O 1
ATOM 795 N N . ALA A 1 99 ? 12.893 -19.407 28.995 1.00 47.69 99 ALA A N 1
ATOM 796 C CA . ALA A 1 99 ? 13.299 -18.920 30.301 1.00 47.69 99 ALA A CA 1
ATOM 797 C C . ALA A 1 99 ? 12.169 -18.083 30.903 1.00 47.69 99 ALA A C 1
ATOM 799 O O . ALA A 1 99 ? 11.729 -17.107 30.298 1.00 47.69 99 ALA A O 1
ATOM 800 N N . ARG A 1 100 ? 11.788 -18.473 32.125 1.00 42.12 100 ARG A N 1
ATOM 801 C CA . ARG A 1 100 ? 10.901 -17.797 33.086 1.00 42.12 100 ARG A CA 1
ATOM 802 C C . ARG A 1 100 ? 9.394 -17.875 32.831 1.00 42.12 100 ARG A C 1
ATOM 804 O O . ARG A 1 100 ? 8.743 -16.888 32.513 1.00 42.12 100 ARG A O 1
ATOM 811 N N . VAL A 1 101 ? 8.841 -19.045 33.154 1.00 47.78 101 VAL A N 1
ATOM 812 C CA . VAL A 1 101 ? 7.535 -19.158 33.821 1.00 47.78 101 VAL A CA 1
ATOM 813 C C . VAL A 1 101 ? 7.812 -19.589 35.260 1.00 47.78 101 VAL A C 1
ATOM 815 O O . VAL A 1 101 ? 7.979 -20.767 35.539 1.00 47.78 101 VAL A O 1
ATOM 818 N N . ALA A 1 102 ? 7.964 -18.612 36.146 1.00 52.72 102 ALA A N 1
ATOM 819 C CA . ALA A 1 102 ? 7.910 -18.769 37.597 1.00 52.72 102 ALA A CA 1
ATOM 820 C C . ALA A 1 102 ? 7.851 -17.350 38.158 1.00 52.72 102 ALA A C 1
ATOM 822 O O . ALA A 1 102 ? 8.880 -16.693 38.163 1.00 52.72 102 ALA A O 1
ATOM 823 N N . TYR A 1 103 ? 6.648 -16.851 38.446 1.00 44.34 103 TYR A N 1
ATOM 824 C CA . TYR A 1 103 ? 6.319 -15.803 39.429 1.00 44.34 103 TYR A CA 1
ATOM 825 C C . TYR A 1 103 ? 4.828 -15.474 39.269 1.00 44.34 103 TYR A C 1
ATOM 827 O O . TYR A 1 103 ? 4.432 -14.500 38.636 1.00 44.34 103 TYR A O 1
ATOM 835 N N . LEU A 1 104 ? 3.992 -16.347 39.820 1.00 50.91 104 LEU A N 1
ATOM 836 C CA . LEU A 1 104 ? 2.633 -16.032 40.243 1.00 50.91 104 LEU A CA 1
ATOM 837 C C . LEU A 1 104 ? 2.515 -16.538 41.678 1.00 50.91 104 LEU A C 1
ATOM 839 O O . LEU A 1 104 ? 3.081 -17.583 41.985 1.00 50.91 104 LEU A O 1
ATOM 843 N N . LEU A 1 105 ? 1.754 -15.798 42.487 1.00 52.50 105 LEU A N 1
ATOM 844 C CA . LEU A 1 105 ? 1.500 -15.951 43.929 1.00 52.50 105 LEU A CA 1
ATOM 845 C C . LEU A 1 105 ? 2.348 -15.042 44.825 1.00 52.50 105 LEU A C 1
ATOM 847 O O . LEU A 1 105 ? 3.217 -15.502 45.552 1.00 52.50 105 LEU A O 1
ATOM 851 N N . ALA A 1 106 ? 2.048 -13.742 44.778 1.00 50.19 106 ALA A N 1
ATOM 852 C CA . ALA A 1 106 ? 1.888 -12.899 45.970 1.00 50.19 106 ALA A CA 1
ATOM 853 C C . ALA A 1 106 ? 1.676 -11.441 45.545 1.00 50.19 106 ALA A C 1
ATOM 855 O O . ALA A 1 106 ? 2.625 -10.776 45.135 1.00 50.19 106 ALA A O 1
ATOM 856 N N . SER A 1 107 ? 0.441 -10.945 45.649 1.00 49.62 107 SER A N 1
ATOM 857 C CA . SER A 1 107 ? 0.126 -9.659 46.302 1.00 49.62 107 SER A CA 1
ATOM 858 C C . SER A 1 107 ? -1.272 -9.173 45.929 1.00 49.62 107 SER A C 1
ATOM 860 O O . SER A 1 107 ? -1.511 -8.710 44.818 1.00 49.62 107 SER A O 1
ATOM 862 N N . GLY A 1 108 ? -2.176 -9.299 46.902 1.00 49.50 108 GLY A N 1
ATOM 863 C CA . GLY A 1 108 ? -2.935 -8.179 47.457 1.00 49.50 108 GLY A CA 1
ATOM 864 C C . GLY A 1 108 ? -3.659 -7.253 46.487 1.00 49.50 108 GLY A C 1
ATOM 865 O O . GLY A 1 108 ? -3.075 -6.326 45.933 1.00 49.50 108 GLY A O 1
ATOM 866 N N . CYS A 1 109 ? -4.977 -7.436 46.417 1.00 48.44 109 CYS A N 1
ATOM 867 C CA . CYS A 1 109 ? -5.922 -6.412 45.992 1.00 48.44 109 CYS A CA 1
ATOM 868 C C . CYS A 1 109 ? -5.818 -5.187 46.914 1.00 48.44 109 CYS A C 1
ATOM 870 O O . CYS A 1 109 ? -6.367 -5.173 48.011 1.00 48.44 109 CYS A O 1
ATOM 872 N N . GLY A 1 110 ? -5.129 -4.154 46.445 1.00 47.03 110 GLY A N 1
ATOM 873 C CA . GLY A 1 110 ? -5.267 -2.786 46.923 1.00 47.03 110 GLY A CA 1
ATOM 874 C C . GLY A 1 110 ? -5.468 -1.904 45.702 1.00 47.03 110 GLY A C 1
ATOM 875 O O . GLY A 1 110 ? -4.497 -1.520 45.059 1.00 47.03 110 GLY A O 1
ATOM 876 N N . ALA A 1 111 ? -6.725 -1.638 45.338 1.00 52.41 111 ALA A N 1
ATOM 877 C CA . ALA A 1 111 ? -7.086 -0.737 44.248 1.00 52.41 111 ALA A CA 1
ATOM 878 C C . ALA A 1 111 ? -6.840 0.718 44.677 1.00 52.41 111 ALA A C 1
ATOM 880 O O . ALA A 1 111 ? -7.768 1.489 44.899 1.00 52.41 111 ALA A O 1
ATOM 881 N N . THR A 1 112 ? -5.574 1.098 44.834 1.00 53.75 112 THR A N 1
ATOM 882 C CA . THR A 1 112 ? -5.203 2.507 44.860 1.00 53.75 112 THR A CA 1
ATOM 883 C C . THR A 1 112 ? -5.288 3.010 43.426 1.00 53.75 112 THR A C 1
ATOM 885 O O . THR A 1 112 ? -4.626 2.501 42.521 1.00 53.75 112 THR A O 1
ATOM 888 N N . VAL A 1 113 ? -6.172 3.982 43.197 1.00 60.09 113 VAL A N 1
ATOM 889 C CA . VAL A 1 113 ? -6.268 4.731 41.943 1.00 60.09 113 VAL A CA 1
ATOM 890 C C . VAL A 1 113 ? -4.920 5.417 41.745 1.00 60.09 113 VAL A C 1
ATOM 892 O O . VAL A 1 113 ? -4.662 6.484 42.295 1.00 60.09 113 VAL A O 1
ATOM 895 N N . THR A 1 114 ? -4.005 4.755 41.036 1.00 62.53 114 THR A N 1
ATOM 896 C CA . THR A 1 114 ? -2.686 5.310 40.746 1.00 62.53 114 THR A CA 1
ATOM 897 C C . THR A 1 114 ? -2.889 6.605 39.968 1.00 62.53 114 THR A C 1
ATOM 899 O O . THR A 1 114 ? -3.542 6.560 38.917 1.00 62.53 114 THR A O 1
ATOM 902 N N . PRO A 1 115 ? -2.348 7.743 40.438 1.00 59.00 115 PRO A N 1
ATOM 903 C CA . PRO A 1 115 ? -2.409 8.990 39.697 1.00 59.00 115 PRO A CA 1
ATOM 904 C C . PRO A 1 115 ? -1.829 8.741 38.306 1.00 59.00 115 PRO A C 1
ATOM 906 O O . PRO A 1 115 ? -0.728 8.202 38.167 1.00 59.00 115 PRO A O 1
ATOM 909 N N . MET A 1 116 ? -2.626 9.055 37.281 1.00 61.19 116 MET A N 1
ATOM 910 C CA . MET A 1 116 ? -2.299 8.867 35.870 1.00 61.19 116 MET A CA 1
ATOM 911 C C . MET A 1 116 ? -0.924 9.473 35.585 1.00 61.19 116 MET A C 1
ATOM 913 O O . MET A 1 116 ? -0.763 10.685 35.476 1.00 61.19 116 MET A O 1
ATOM 917 N N . SER A 1 117 ? 0.091 8.609 35.518 1.00 57.12 117 SER A N 1
ATOM 918 C CA . SER A 1 117 ? 1.469 9.016 35.285 1.00 57.12 117 SER A CA 1
ATOM 919 C C . SER A 1 117 ? 1.558 9.744 33.942 1.00 57.12 117 SER A C 1
ATOM 921 O O . SER A 1 117 ? 1.399 9.131 32.881 1.00 57.12 117 SER A O 1
ATOM 923 N N . MET A 1 118 ? 1.860 11.044 34.004 1.00 63.59 118 MET A N 1
ATOM 924 C CA . MET A 1 118 ? 2.102 11.952 32.870 1.00 63.59 118 MET A CA 1
ATOM 925 C C . MET A 1 118 ? 3.213 11.459 31.915 1.00 63.59 118 MET A C 1
ATOM 927 O O . MET A 1 118 ? 3.354 11.956 30.802 1.00 63.59 118 MET A O 1
ATOM 931 N N . SER A 1 119 ? 3.980 10.431 32.300 1.00 64.12 119 SER A N 1
ATOM 932 C CA . SER A 1 119 ? 5.004 9.791 31.461 1.00 64.12 119 SER A CA 1
ATOM 933 C C . SER A 1 119 ? 4.443 8.937 30.306 1.00 64.12 119 SER A C 1
ATOM 935 O O . SER A 1 119 ? 5.193 8.520 29.420 1.00 64.12 119 SER A O 1
ATOM 937 N N . ASN A 1 120 ? 3.127 8.693 30.261 1.00 64.44 120 ASN A N 1
ATOM 938 C CA . ASN A 1 120 ? 2.501 7.850 29.236 1.00 64.44 120 ASN A CA 1
ATOM 939 C C . ASN A 1 120 ? 2.144 8.567 27.925 1.00 64.44 120 ASN A C 1
ATOM 941 O O . ASN A 1 120 ? 1.795 7.885 26.962 1.00 64.44 120 ASN A O 1
ATOM 945 N N . LEU A 1 121 ? 2.275 9.896 27.833 1.00 68.62 121 LEU A N 1
ATOM 946 C CA . LEU A 1 121 ? 1.887 10.656 26.630 1.00 68.62 121 LEU A CA 1
ATOM 947 C C . LEU A 1 121 ? 2.713 10.300 25.381 1.00 68.62 121 LEU A C 1
ATOM 949 O O . LEU A 1 121 ? 2.260 10.479 24.254 1.00 68.62 121 LEU A O 1
ATOM 953 N N . ASN A 1 122 ? 3.905 9.726 25.563 1.00 81.25 122 ASN A N 1
ATOM 954 C CA . ASN A 1 122 ? 4.739 9.254 24.454 1.00 81.25 122 ASN A CA 1
ATOM 955 C C . ASN A 1 122 ? 4.432 7.807 24.032 1.00 81.25 122 ASN A C 1
ATOM 957 O O . ASN A 1 122 ? 4.997 7.306 23.054 1.00 81.25 122 ASN A O 1
ATOM 961 N N . ARG A 1 123 ? 3.557 7.101 24.757 1.00 91.88 123 ARG A N 1
ATOM 962 C CA . ARG A 1 123 ? 3.296 5.678 24.547 1.00 91.88 123 ARG A CA 1
ATOM 963 C C . ARG A 1 123 ? 1.981 5.475 23.800 1.00 91.88 123 ARG A C 1
ATOM 965 O O . ARG A 1 123 ? 0.906 5.757 24.312 1.00 91.88 123 ARG A O 1
ATOM 972 N N . LEU A 1 124 ? 2.071 4.855 22.620 1.00 94.75 124 LEU A N 1
ATOM 973 C CA . LEU A 1 124 ? 0.885 4.468 21.848 1.00 94.75 124 LEU A CA 1
ATOM 974 C C . LEU A 1 124 ? -0.060 3.561 22.671 1.00 94.75 124 LEU A C 1
ATOM 976 O O . LEU A 1 124 ? 0.452 2.655 23.360 1.00 94.75 124 LEU A O 1
ATOM 980 N N . PRO A 1 125 ? -1.393 3.740 22.545 1.00 94.81 125 PRO A N 1
ATOM 981 C CA . PRO A 1 125 ? -2.403 2.907 23.192 1.00 94.81 125 PRO A CA 1
ATOM 982 C C . PRO A 1 125 ? -2.191 1.407 22.966 1.00 94.81 125 PRO A C 1
ATOM 984 O O . PRO A 1 125 ? -1.669 0.973 21.932 1.00 94.81 125 PRO A O 1
ATOM 987 N N . ALA A 1 126 ? -2.616 0.590 23.932 1.00 95.12 126 ALA A N 1
ATOM 988 C CA . ALA A 1 126 ? -2.538 -0.866 23.815 1.00 95.12 126 ALA A CA 1
ATOM 989 C C . ALA A 1 126 ? -3.393 -1.400 22.651 1.00 95.12 126 ALA A C 1
ATOM 991 O O . ALA A 1 126 ? -2.935 -2.291 21.936 1.00 95.12 126 ALA A O 1
ATOM 992 N N . SER A 1 127 ? -4.565 -0.800 22.415 1.00 95.62 127 SER A N 1
ATOM 993 C CA . SER A 1 127 ? -5.466 -1.103 21.293 1.00 95.62 127 SER A CA 1
ATOM 994 C C . SER A 1 127 ? -4.804 -0.883 19.929 1.00 95.62 127 SER A C 1
ATOM 996 O O . SER A 1 127 ? -4.835 -1.751 19.063 1.00 95.62 127 SER A O 1
ATOM 998 N N . PHE A 1 128 ? -4.099 0.236 19.750 1.00 96.88 128 PHE A N 1
ATOM 999 C CA . PHE A 1 128 ? -3.371 0.508 18.509 1.00 96.88 128 PHE A CA 1
ATOM 1000 C C . PHE A 1 128 ? -2.275 -0.541 18.254 1.00 96.88 128 PHE A C 1
ATOM 1002 O O . PHE A 1 128 ? -2.082 -1.030 17.139 1.00 96.88 128 PHE A O 1
ATOM 1009 N N . LYS A 1 129 ? -1.558 -0.944 19.311 1.00 96.62 129 LYS A N 1
ATOM 1010 C CA . LYS A 1 129 ? -0.515 -1.976 19.218 1.00 96.62 129 LYS A CA 1
ATOM 1011 C C . LYS A 1 129 ? -1.086 -3.358 18.919 1.00 96.62 129 LYS A C 1
ATOM 1013 O O . LYS A 1 129 ? -0.444 -4.110 18.183 1.00 96.62 129 LYS A O 1
ATOM 1018 N N . SER A 1 130 ? -2.229 -3.725 19.503 1.00 97.12 130 SER A N 1
ATOM 1019 C CA . SER A 1 130 ? -2.880 -5.007 19.217 1.00 97.12 130 SER A CA 1
ATOM 1020 C C . SER A 1 130 ? -3.373 -5.054 17.772 1.00 97.12 130 SER A C 1
ATOM 1022 O O . SER A 1 130 ? -3.072 -6.033 17.090 1.00 97.12 130 SER A O 1
ATOM 1024 N N . LEU A 1 131 ? -3.988 -3.974 17.276 1.00 97.75 131 LEU A N 1
ATOM 1025 C CA . LEU A 1 131 ? -4.401 -3.828 15.878 1.00 97.75 131 LEU A CA 1
ATOM 1026 C C . LEU A 1 131 ? -3.215 -3.981 14.918 1.00 97.75 131 LEU A C 1
ATOM 1028 O O . LEU A 1 131 ? -3.251 -4.813 14.013 1.00 97.75 131 LEU A O 1
ATOM 1032 N N . TYR A 1 132 ? -2.113 -3.264 15.160 1.00 97.94 132 TYR A N 1
ATOM 1033 C CA . TYR A 1 132 ? -0.906 -3.394 14.340 1.00 97.94 132 TYR A CA 1
ATOM 1034 C C . TYR A 1 132 ? -0.348 -4.826 14.358 1.00 97.94 132 TYR A C 1
ATOM 1036 O O . TYR A 1 132 ? 0.014 -5.372 13.319 1.00 97.94 132 TYR A O 1
ATOM 1044 N N . ARG A 1 133 ? -0.308 -5.493 15.521 1.00 97.94 133 ARG A N 1
ATOM 1045 C CA . ARG A 1 133 ? 0.137 -6.897 15.614 1.00 97.94 133 ARG A CA 1
ATOM 1046 C C . ARG A 1 133 ? -0.781 -7.850 14.850 1.00 97.94 133 ARG A C 1
ATOM 1048 O O . ARG A 1 133 ? -0.268 -8.763 14.202 1.00 97.94 133 ARG A O 1
ATOM 1055 N N . LEU A 1 134 ? -2.098 -7.657 14.932 1.00 98.00 134 LEU A N 1
ATOM 1056 C CA . LEU A 1 134 ? -3.079 -8.437 14.179 1.00 98.00 134 LEU A CA 1
ATOM 1057 C C . LEU A 1 134 ? -2.844 -8.261 12.678 1.00 98.00 134 LEU A C 1
ATOM 1059 O O . LEU A 1 134 ? -2.641 -9.249 11.978 1.00 98.00 134 LEU A O 1
ATOM 1063 N N . PHE A 1 135 ? -2.721 -7.014 12.230 1.00 98.06 135 PHE A N 1
ATOM 1064 C CA . PHE A 1 135 ? -2.403 -6.655 10.853 1.00 98.06 135 PHE A CA 1
ATOM 1065 C C . PHE A 1 135 ? -1.105 -7.311 10.339 1.00 98.06 135 PHE A C 1
ATOM 1067 O O . PHE A 1 135 ? -1.041 -7.846 9.229 1.00 98.06 135 PHE A O 1
ATOM 1074 N N . LEU A 1 136 ? -0.040 -7.334 11.147 1.00 97.50 136 LEU A N 1
ATOM 1075 C CA . LEU A 1 136 ? 1.213 -8.001 10.773 1.00 97.50 136 LEU A CA 1
ATOM 1076 C C . LEU A 1 136 ? 1.050 -9.519 10.581 1.00 97.50 136 LEU A C 1
ATOM 1078 O O . LEU A 1 136 ? 1.730 -10.106 9.736 1.00 97.50 136 LEU A O 1
ATOM 1082 N N . ARG A 1 137 ? 0.181 -10.162 11.367 1.00 97.50 137 ARG A N 1
ATOM 1083 C CA . ARG A 1 137 ? -0.108 -11.597 11.242 1.00 97.50 137 ARG A CA 1
ATOM 1084 C C . ARG A 1 137 ? -0.984 -11.881 10.025 1.00 97.50 137 ARG A C 1
ATOM 1086 O O . ARG A 1 137 ? -0.626 -12.751 9.234 1.00 97.50 137 ARG A O 1
ATOM 1093 N N . THR A 1 138 ? -2.063 -11.124 9.833 1.00 97.69 138 THR A N 1
ATOM 1094 C CA . THR A 1 138 ? -2.991 -11.296 8.701 1.00 97.69 138 THR A CA 1
ATOM 1095 C C . THR A 1 138 ? -2.317 -10.992 7.367 1.00 97.69 138 THR A C 1
ATOM 1097 O O . THR A 1 138 ? -2.442 -11.775 6.432 1.00 97.69 138 THR A O 1
ATOM 1100 N N . SER A 1 139 ? -1.489 -9.946 7.282 1.00 97.62 139 SER A N 1
ATOM 1101 C CA . SER A 1 139 ? -0.699 -9.659 6.074 1.00 97.62 139 SER A CA 1
ATOM 1102 C C . SER A 1 139 ? 0.279 -10.786 5.727 1.00 97.62 139 SER A C 1
ATOM 1104 O O . SER A 1 139 ? 0.448 -11.110 4.555 1.00 97.62 139 SER A O 1
ATOM 1106 N N . SER A 1 140 ? 0.886 -11.443 6.720 1.00 97.75 140 SER A N 1
ATOM 1107 C CA . SER A 1 140 ? 1.709 -12.637 6.495 1.00 97.75 140 SER A CA 1
ATOM 1108 C C . SER A 1 140 ? 0.880 -13.820 5.983 1.00 97.75 140 SER A C 1
ATOM 1110 O O . SER A 1 140 ? 1.279 -14.469 5.016 1.00 97.75 140 SER A O 1
ATOM 1112 N N . ALA A 1 141 ? -0.281 -14.075 6.595 1.00 97.38 141 ALA A N 1
ATOM 1113 C CA . ALA A 1 141 ? -1.179 -15.162 6.207 1.00 97.38 141 ALA A CA 1
ATOM 1114 C C . ALA A 1 141 ? -1.769 -14.967 4.798 1.00 97.38 141 ALA A C 1
ATOM 1116 O O . ALA A 1 141 ? -1.811 -15.917 4.021 1.00 97.38 141 ALA A O 1
ATOM 1117 N N . SER A 1 142 ? -2.134 -13.733 4.430 1.00 97.44 142 SER A N 1
ATOM 1118 C CA . SER A 1 142 ? -2.722 -13.390 3.121 1.00 97.44 142 SER A CA 1
ATOM 1119 C C . SER A 1 142 ? -1.841 -13.780 1.928 1.00 97.44 142 SER A C 1
ATOM 1121 O O . SER A 1 142 ? -2.342 -14.111 0.858 1.00 97.44 142 SER A O 1
ATOM 1123 N N . VAL A 1 143 ? -0.518 -13.816 2.124 1.00 97.25 143 VAL A N 1
ATOM 1124 C CA . VAL A 1 143 ? 0.473 -14.206 1.106 1.00 97.25 143 VAL A CA 1
ATOM 1125 C C . VAL A 1 143 ? 1.085 -15.582 1.373 1.00 97.25 143 VAL A C 1
ATOM 1127 O O . VAL A 1 143 ? 2.216 -15.845 0.961 1.00 97.25 143 VAL A O 1
ATOM 1130 N N . MET A 1 144 ? 0.368 -16.451 2.094 1.00 95.94 144 MET A N 1
ATOM 1131 C CA . MET A 1 144 ? 0.802 -17.811 2.446 1.00 95.94 144 MET A CA 1
ATOM 1132 C C . MET A 1 144 ? 2.208 -17.846 3.069 1.00 95.94 144 MET A C 1
ATOM 1134 O O . MET A 1 144 ? 3.037 -18.690 2.734 1.00 95.94 144 MET A O 1
ATOM 1138 N N . HIS A 1 145 ? 2.511 -16.875 3.934 1.00 95.44 145 HIS A N 1
ATOM 1139 C CA . HIS A 1 145 ? 3.800 -16.743 4.617 1.00 95.44 145 HIS A CA 1
ATOM 1140 C C . HIS A 1 145 ? 5.024 -16.595 3.694 1.00 95.44 145 HIS A C 1
ATOM 1142 O O . HIS A 1 145 ? 6.161 -16.826 4.116 1.00 95.44 145 HIS A O 1
ATOM 1148 N N . HIS A 1 146 ? 4.839 -16.138 2.451 1.00 96.75 146 HIS A N 1
ATOM 1149 C CA . HIS A 1 146 ? 5.957 -15.841 1.563 1.00 96.75 146 HIS A CA 1
ATOM 1150 C C . HIS A 1 146 ? 6.765 -14.636 2.076 1.00 96.75 146 HIS A C 1
ATOM 1152 O O . HIS A 1 146 ? 6.383 -13.475 1.909 1.00 96.75 146 HIS A O 1
ATOM 1158 N N . SER A 1 147 ? 7.927 -14.910 2.676 1.00 95.81 147 SER A N 1
ATOM 1159 C CA . SER A 1 147 ? 8.715 -13.945 3.462 1.00 95.81 147 SER A CA 1
ATOM 1160 C C . SER A 1 147 ? 9.008 -12.612 2.756 1.00 95.81 147 SER A C 1
ATOM 1162 O O . SER A 1 147 ? 8.933 -11.552 3.390 1.00 95.81 147 SER A O 1
ATOM 1164 N N . ARG A 1 148 ? 9.316 -12.636 1.448 1.00 95.62 148 ARG A N 1
ATOM 1165 C CA . ARG A 1 148 ? 9.557 -11.422 0.643 1.00 95.62 148 ARG A CA 1
ATOM 1166 C C . ARG A 1 148 ? 8.271 -10.629 0.423 1.00 95.62 148 ARG A C 1
ATOM 1168 O O . ARG A 1 148 ? 8.256 -9.428 0.674 1.00 95.62 148 ARG A O 1
ATOM 1175 N N . ALA A 1 149 ? 7.187 -11.307 0.049 1.00 96.25 149 ALA A N 1
ATOM 1176 C CA . ALA A 1 149 ? 5.897 -10.662 -0.187 1.00 96.25 149 ALA A CA 1
ATOM 1177 C C . ALA A 1 149 ? 5.355 -10.046 1.109 1.00 96.25 149 ALA A C 1
ATOM 1179 O O . ALA A 1 149 ? 5.022 -8.865 1.132 1.00 96.25 149 ALA A O 1
ATOM 1180 N N . SER A 1 150 ? 5.398 -10.783 2.227 1.00 97.25 150 SER A N 1
ATOM 1181 C CA . SER A 1 150 ? 4.963 -10.268 3.531 1.00 97.25 150 SER A CA 1
ATOM 1182 C C . SER A 1 150 ? 5.813 -9.082 3.986 1.00 97.25 150 SER A C 1
ATOM 1184 O O . SER A 1 150 ? 5.334 -8.196 4.685 1.00 97.25 150 SER A O 1
ATOM 1186 N N . ARG A 1 151 ? 7.108 -9.046 3.650 1.00 95.62 151 ARG A N 1
ATOM 1187 C CA . ARG 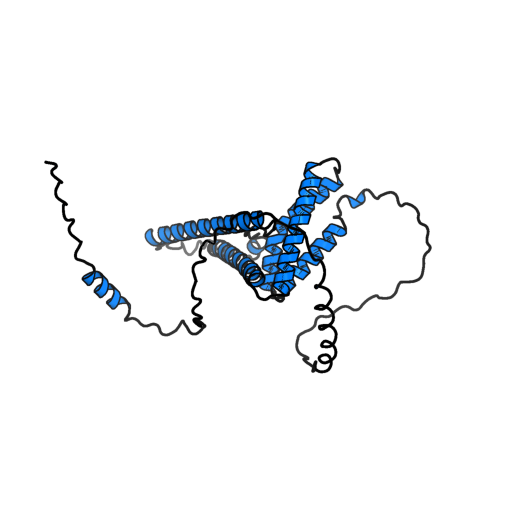A 1 151 ? 7.965 -7.889 3.950 1.00 95.62 151 ARG A CA 1
ATOM 1188 C C . ARG A 1 151 ? 7.565 -6.670 3.118 1.00 95.62 151 ARG A C 1
ATOM 1190 O O . ARG A 1 151 ? 7.549 -5.573 3.667 1.00 95.62 151 ARG A O 1
ATOM 1197 N N . ASN A 1 152 ? 7.256 -6.857 1.841 1.00 95.56 152 ASN A N 1
ATOM 1198 C CA . ASN A 1 152 ? 6.882 -5.769 0.942 1.00 95.56 152 ASN A CA 1
ATOM 1199 C C . ASN A 1 152 ? 5.522 -5.184 1.304 1.00 95.56 152 ASN A C 1
ATOM 1201 O O . ASN A 1 152 ? 5.430 -3.980 1.514 1.00 95.56 152 ASN A O 1
ATOM 1205 N N . LEU A 1 153 ? 4.527 -6.037 1.536 1.00 96.06 153 LEU A N 1
ATOM 1206 C CA . LEU A 1 153 ? 3.236 -5.637 2.087 1.00 96.06 153 LEU A CA 1
ATOM 1207 C C . LEU A 1 153 ? 3.399 -4.812 3.369 1.00 96.06 153 LEU A C 1
ATOM 1209 O O . LEU A 1 153 ? 2.956 -3.670 3.440 1.00 96.06 153 LEU A O 1
ATOM 1213 N N . ARG A 1 154 ? 4.149 -5.318 4.355 1.00 95.94 154 ARG A N 1
ATOM 1214 C CA . ARG A 1 154 ? 4.404 -4.574 5.601 1.00 95.94 154 ARG A CA 1
ATOM 1215 C C . ARG A 1 154 ? 5.064 -3.214 5.384 1.00 95.94 154 ARG A C 1
ATOM 1217 O O . ARG A 1 154 ? 4.816 -2.310 6.170 1.00 95.94 154 ARG A O 1
ATOM 1224 N N . ARG A 1 155 ? 5.913 -3.060 4.363 1.00 94.31 155 ARG A N 1
ATOM 1225 C CA . ARG A 1 155 ? 6.503 -1.758 4.013 1.00 94.31 155 ARG A CA 1
ATOM 1226 C C . ARG A 1 155 ? 5.463 -0.807 3.435 1.00 94.31 155 ARG A C 1
ATOM 1228 O O . ARG A 1 155 ? 5.481 0.350 3.833 1.00 94.31 155 ARG A O 1
ATOM 1235 N N . ARG A 1 156 ? 4.563 -1.307 2.580 1.00 94.50 156 ARG A N 1
ATOM 1236 C CA . ARG A 1 156 ? 3.456 -0.538 1.987 1.00 94.50 156 ARG A CA 1
ATOM 1237 C C . ARG A 1 156 ? 2.624 0.166 3.049 1.00 94.50 156 ARG A C 1
ATOM 1239 O O . ARG A 1 156 ? 2.464 1.375 3.025 1.00 94.50 156 ARG A O 1
ATOM 1246 N N . TRP A 1 157 ? 2.144 -0.607 4.020 1.00 95.88 157 TRP A N 1
ATOM 1247 C CA . TRP A 1 157 ? 1.236 -0.115 5.056 1.00 95.88 157 TRP A CA 1
ATOM 1248 C C . TRP A 1 157 ? 1.938 0.601 6.205 1.00 95.88 157 TRP A C 1
ATOM 1250 O O . TRP A 1 157 ? 1.281 1.226 7.034 1.00 95.88 157 TRP A O 1
ATOM 1260 N N . ARG A 1 158 ? 3.272 0.529 6.276 1.00 95.19 158 ARG A N 1
ATOM 1261 C CA . ARG A 1 158 ? 4.026 1.146 7.368 1.00 95.19 158 ARG A CA 1
ATOM 1262 C C . ARG A 1 158 ? 3.789 2.651 7.443 1.00 95.19 158 ARG A C 1
ATOM 1264 O O . ARG A 1 158 ? 3.561 3.142 8.539 1.00 95.19 158 ARG A O 1
ATOM 1271 N N . SER A 1 159 ? 3.810 3.353 6.310 1.00 94.81 159 SER A N 1
ATOM 1272 C CA . SER A 1 159 ? 3.578 4.802 6.270 1.00 94.81 159 SER A CA 1
ATOM 1273 C C . SER A 1 159 ? 2.200 5.170 6.817 1.00 94.81 159 SER A C 1
ATOM 1275 O O . SER A 1 159 ? 2.096 6.082 7.630 1.00 94.81 159 SER A O 1
ATOM 1277 N N . THR A 1 160 ? 1.163 4.407 6.466 1.00 96.12 160 THR A N 1
ATOM 1278 C CA . THR A 1 160 ? -0.195 4.626 6.976 1.00 96.12 160 THR A CA 1
ATOM 1279 C C . THR A 1 160 ? -0.302 4.392 8.485 1.00 96.12 160 THR A C 1
ATOM 1281 O O . THR A 1 160 ? -0.986 5.139 9.179 1.00 96.12 160 THR A O 1
ATOM 1284 N N . PHE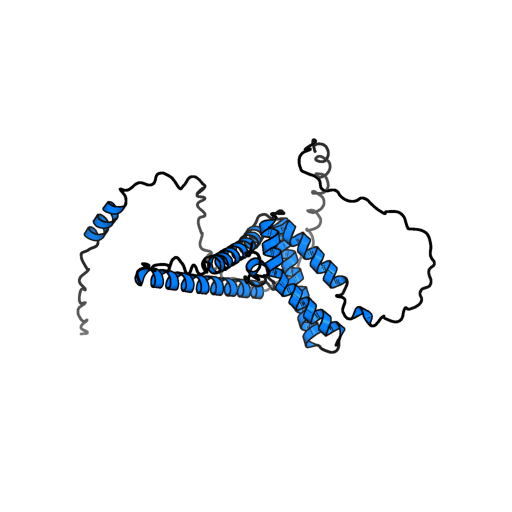 A 1 161 ? 0.391 3.383 9.025 1.00 97.38 161 PHE A N 1
ATOM 1285 C CA . PHE A 1 161 ? 0.456 3.178 10.478 1.00 97.38 161 PHE A CA 1
ATOM 1286 C C . PHE A 1 161 ? 1.288 4.254 11.187 1.00 97.38 161 PHE A C 1
ATOM 1288 O O . PHE A 1 161 ? 0.939 4.638 12.300 1.00 97.38 161 PHE A O 1
ATOM 1295 N N . ASP A 1 162 ? 2.363 4.747 10.571 1.00 96.62 162 ASP A N 1
ATOM 1296 C CA . ASP A 1 162 ? 3.186 5.824 11.131 1.00 96.62 162 ASP A CA 1
ATOM 1297 C C . ASP A 1 162 ? 2.384 7.144 11.201 1.00 96.62 162 ASP A C 1
ATOM 1299 O O . ASP A 1 162 ? 2.442 7.850 12.212 1.00 96.62 162 ASP A O 1
ATOM 1303 N N . GLU A 1 163 ? 1.568 7.437 10.182 1.00 96.88 163 GLU A N 1
ATOM 1304 C CA . GLU A 1 163 ? 0.632 8.569 10.161 1.00 96.88 163 GLU A CA 1
ATOM 1305 C C . GLU A 1 163 ? -0.467 8.421 11.222 1.00 96.88 163 GLU A C 1
ATOM 1307 O O . GLU A 1 163 ? -0.654 9.313 12.050 1.00 96.88 163 GLU A O 1
ATOM 1312 N N . ALA A 1 164 ? -1.124 7.262 11.294 1.00 97.44 164 ALA A N 1
ATOM 1313 C CA . ALA A 1 164 ? -2.143 7.008 12.311 1.00 97.44 164 ALA A CA 1
ATOM 1314 C C . ALA A 1 164 ? -1.578 7.063 13.738 1.00 97.44 164 ALA A C 1
ATOM 1316 O O . ALA A 1 164 ? -2.224 7.579 14.649 1.00 97.44 164 ALA A O 1
ATOM 1317 N N . ALA A 1 165 ? -0.340 6.603 13.942 1.00 97.19 165 ALA A N 1
ATOM 1318 C CA . ALA A 1 165 ? 0.367 6.732 15.212 1.00 97.19 165 ALA A CA 1
ATOM 1319 C C . ALA A 1 165 ? 0.691 8.194 15.563 1.00 97.19 165 ALA A C 1
ATOM 1321 O O . ALA A 1 165 ? 0.767 8.536 16.745 1.00 97.19 165 ALA A O 1
ATOM 1322 N N . LYS A 1 166 ? 0.911 9.067 14.572 1.00 96.81 166 LYS A N 1
ATOM 1323 C CA . LYS A 1 166 ? 1.056 10.513 14.791 1.00 96.81 166 LYS A CA 1
ATOM 1324 C C . LYS A 1 166 ? -0.278 11.116 15.234 1.00 96.81 166 LYS A C 1
ATOM 1326 O O . LYS A 1 166 ? -0.326 11.691 16.316 1.00 96.81 166 LYS A O 1
ATOM 1331 N N . VAL A 1 167 ? -1.356 10.890 14.480 1.00 97.00 167 VAL A N 1
ATOM 1332 C CA . VAL A 1 167 ? -2.692 11.430 14.801 1.00 97.00 167 VAL A CA 1
ATOM 1333 C C . VAL A 1 167 ? -3.200 10.911 16.147 1.00 97.00 167 VAL A C 1
ATOM 1335 O O . VAL A 1 167 ? -3.738 11.677 16.938 1.00 97.00 167 VAL A O 1
ATOM 1338 N N . THR A 1 168 ? -2.958 9.637 16.465 1.00 96.62 168 THR A N 1
ATOM 1339 C CA . THR A 1 168 ? -3.325 9.057 17.767 1.00 96.62 168 THR A CA 1
ATOM 1340 C C . THR A 1 168 ? -2.606 9.760 18.919 1.00 96.62 168 THR A C 1
ATOM 1342 O O . THR A 1 168 ? -3.231 10.057 19.931 1.00 96.62 168 THR A O 1
ATOM 1345 N N . ARG A 1 169 ? -1.307 10.060 18.775 1.00 95.38 169 ARG A N 1
ATOM 1346 C CA . ARG A 1 169 ? -0.548 10.793 19.804 1.00 95.38 169 ARG A CA 1
ATOM 1347 C C . ARG A 1 169 ? -1.044 12.226 19.959 1.00 95.38 169 ARG A C 1
ATOM 1349 O O . ARG A 1 169 ? -1.215 12.684 21.082 1.00 95.38 169 ARG A O 1
ATOM 1356 N N . GLU A 1 170 ? -1.319 12.909 18.852 1.00 94.88 170 GLU A N 1
ATOM 1357 C CA . GLU A 1 170 ? -1.906 14.252 18.887 1.00 94.88 170 GLU A CA 1
ATOM 1358 C C . GLU A 1 170 ? -3.289 14.255 19.546 1.00 94.88 170 GLU A C 1
ATOM 1360 O O . GLU A 1 170 ? -3.592 15.149 20.329 1.00 94.88 170 GLU A O 1
ATOM 1365 N N . HIS A 1 171 ? -4.109 13.237 19.278 1.00 95.25 171 HIS A N 1
ATOM 1366 C CA . HIS A 1 171 ? -5.422 13.085 19.896 1.00 95.25 171 HIS A CA 1
ATOM 1367 C C . HIS A 1 171 ? -5.328 12.795 21.404 1.00 95.25 171 HIS A C 1
ATOM 1369 O O . HIS A 1 171 ? -6.117 13.329 22.174 1.00 95.25 171 HIS A O 1
ATOM 1375 N N . GLN A 1 172 ? -4.332 12.018 21.849 1.00 93.25 172 GLN A N 1
ATOM 1376 C CA . GLN A 1 172 ? -4.063 11.811 23.280 1.00 93.25 172 GLN A CA 1
ATOM 1377 C C . GLN A 1 172 ? -3.618 13.096 23.991 1.00 93.25 172 GLN A C 1
ATOM 1379 O O . GLN A 1 172 ? -3.919 13.269 25.167 1.00 93.25 172 GLN A O 1
ATOM 1384 N N . GLN A 1 173 ? -2.890 13.974 23.296 1.00 92.75 173 GLN A N 1
ATOM 1385 C CA . GLN A 1 173 ? -2.467 15.268 23.838 1.00 92.75 173 GLN A CA 1
ATOM 1386 C C . GLN A 1 173 ? -3.622 16.275 23.864 1.00 92.75 173 GLN A C 1
ATOM 1388 O O . GLN A 1 173 ? -3.759 17.013 24.831 1.00 92.75 173 GLN A O 1
ATOM 1393 N N . ASN A 1 174 ? -4.459 16.281 22.822 1.00 93.56 174 ASN A N 1
ATOM 1394 C CA . ASN A 1 174 ? -5.555 17.227 22.635 1.00 93.56 174 ASN A CA 1
ATOM 1395 C C . ASN A 1 174 ? -6.849 16.493 22.228 1.00 93.56 174 ASN A C 1
ATOM 1397 O O . ASN A 1 174 ? -7.190 16.450 21.037 1.00 93.56 174 ASN A O 1
ATOM 1401 N N . PRO A 1 175 ? -7.603 15.934 23.194 1.00 91.31 175 PRO A N 1
ATOM 1402 C CA . PRO A 1 175 ? -8.802 15.148 22.899 1.00 91.31 175 PRO A CA 1
ATOM 1403 C C . PRO A 1 175 ? -9.971 15.983 22.352 1.00 91.31 175 PRO A C 1
ATOM 1405 O O . PRO A 1 175 ? -10.863 15.422 21.727 1.00 91.31 175 PRO A O 1
ATOM 1408 N N . SER A 1 176 ? -9.945 17.311 22.524 1.00 93.25 176 SER A N 1
ATOM 1409 C CA . SER A 1 176 ? -11.014 18.245 22.115 1.00 93.25 176 SER A CA 1
ATOM 1410 C C . SER A 1 176 ? -11.169 18.413 20.590 1.00 93.25 176 SER A C 1
ATOM 1412 O O . SER A 1 176 ? -12.115 19.017 20.099 1.00 93.25 176 SER A O 1
ATOM 1414 N N . SER A 1 177 ? -10.232 17.892 19.795 1.00 94.62 177 SER A N 1
ATOM 1415 C CA . SER A 1 177 ? -10.265 18.059 18.341 1.00 94.62 177 SER A CA 1
ATOM 1416 C C . SER A 1 177 ? -11.208 17.050 17.674 1.00 94.62 177 SER A C 1
ATOM 1418 O O . SER A 1 177 ? -10.790 15.934 17.362 1.00 94.62 177 SER A O 1
ATOM 1420 N N . GLU A 1 178 ? -12.439 17.470 17.372 1.00 95.38 178 GLU A N 1
ATOM 1421 C CA . GLU A 1 178 ? -13.450 16.664 16.657 1.00 95.38 178 GLU A CA 1
ATOM 1422 C C . GLU A 1 178 ? -12.960 16.150 15.291 1.00 95.38 178 GLU A C 1
ATOM 1424 O O . GLU A 1 178 ? -13.167 14.995 14.929 1.00 95.38 178 GLU A O 1
ATOM 1429 N N . SER A 1 179 ? -12.196 16.955 14.549 1.00 95.69 179 SER A N 1
ATOM 1430 C CA . SER A 1 179 ? -11.640 16.521 13.258 1.00 95.69 179 SER A CA 1
ATOM 1431 C C . SER A 1 179 ? -10.702 15.309 13.379 1.00 95.69 179 SER A C 1
ATOM 1433 O O . SER A 1 179 ? -10.661 14.449 12.499 1.00 95.69 179 SER A O 1
ATOM 1435 N N . ARG A 1 180 ? -9.956 15.194 14.488 1.00 94.94 180 ARG A N 1
ATOM 1436 C CA . ARG A 1 180 ? -9.052 14.060 14.741 1.00 94.94 180 ARG A CA 1
ATOM 1437 C C . ARG A 1 180 ? -9.815 12.811 15.165 1.00 94.94 180 ARG A C 1
ATOM 1439 O O . ARG A 1 180 ? -9.419 11.714 14.771 1.00 94.94 180 ARG A O 1
ATOM 1446 N N . THR A 1 181 ? -10.885 12.955 15.949 1.00 96.25 181 THR A N 1
ATOM 1447 C CA . THR A 1 181 ? -11.730 11.814 16.331 1.00 96.25 181 THR A CA 1
ATOM 1448 C C . THR A 1 181 ? -12.432 11.232 15.110 1.00 96.25 181 THR A C 1
ATOM 1450 O O . THR A 1 181 ? -12.414 10.014 14.926 1.00 96.25 181 THR A O 1
ATOM 1453 N N . GLU A 1 182 ? -12.965 12.079 14.229 1.00 97.31 182 GLU A N 1
ATOM 1454 C CA . GLU A 1 182 ? -13.598 11.656 12.979 1.00 97.31 182 GLU A CA 1
ATOM 1455 C C . GLU A 1 182 ? -12.604 10.979 12.026 1.00 97.31 182 GLU A C 1
ATOM 1457 O O . GLU A 1 182 ? -12.884 9.902 11.483 1.00 97.31 182 GLU A O 1
ATOM 1462 N N . TRP A 1 183 ? -11.403 11.549 11.880 1.00 97.25 183 TRP A N 1
ATOM 1463 C CA . TRP A 1 183 ? -10.338 10.939 11.086 1.00 97.25 183 TRP A CA 1
ATOM 1464 C C . TRP A 1 183 ? -9.956 9.555 11.623 1.00 97.25 183 TRP A C 1
ATOM 1466 O O . TRP A 1 183 ? -9.879 8.596 10.854 1.00 97.25 183 TRP A O 1
ATOM 1476 N N . LEU A 1 184 ? -9.772 9.415 12.944 1.00 97.19 184 LEU A N 1
ATOM 1477 C CA . LEU A 1 184 ? -9.437 8.135 13.580 1.00 97.19 184 LEU A CA 1
ATOM 1478 C C . LEU A 1 184 ? -10.561 7.107 13.429 1.00 97.19 184 LEU A C 1
ATOM 1480 O O . LEU A 1 184 ? -10.279 5.929 13.209 1.00 97.19 184 LEU A O 1
ATOM 1484 N N . LYS A 1 185 ? -11.824 7.534 13.520 1.00 97.69 185 LYS A N 1
ATOM 1485 C CA . LYS A 1 185 ? -12.986 6.669 13.291 1.00 97.69 185 LYS A CA 1
ATOM 1486 C C . LYS A 1 185 ? -12.994 6.143 11.856 1.00 97.69 185 LYS A C 1
ATOM 1488 O O . LYS A 1 185 ? -13.051 4.934 11.652 1.00 97.69 185 LYS A O 1
ATOM 1493 N N . THR A 1 186 ? -12.838 7.034 10.880 1.00 97.50 186 THR A N 1
ATOM 1494 C CA . THR A 1 186 ? -12.772 6.676 9.455 1.00 97.50 186 THR A CA 1
ATOM 1495 C C . THR A 1 186 ? -11.596 5.747 9.166 1.00 97.50 186 THR A C 1
ATOM 1497 O O . THR A 1 186 ? -11.733 4.759 8.444 1.00 97.50 186 THR A O 1
ATOM 1500 N N . TRP A 1 187 ? -10.432 6.034 9.750 1.00 97.62 187 TRP A N 1
ATOM 1501 C CA . TRP A 1 187 ? -9.244 5.203 9.607 1.00 97.62 187 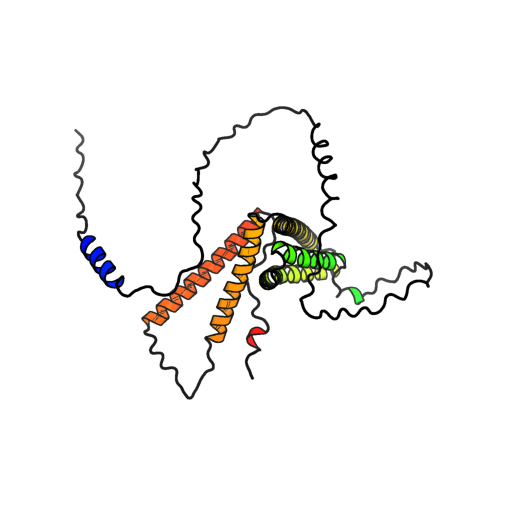TRP A CA 1
ATOM 1502 C C . TRP A 1 187 ? -9.453 3.794 10.173 1.00 97.62 187 TRP A C 1
ATOM 1504 O O . TRP A 1 187 ? -9.103 2.829 9.494 1.00 97.62 187 TRP A O 1
ATOM 1514 N N . HIS A 1 188 ? -10.060 3.656 11.359 1.00 97.75 188 HIS A N 1
ATOM 1515 C CA . HIS A 1 188 ? -10.394 2.347 11.929 1.00 97.75 188 HIS A CA 1
ATOM 1516 C C . HIS A 1 188 ? -11.337 1.564 11.016 1.00 97.75 188 HIS A C 1
ATOM 1518 O O . HIS A 1 188 ? -11.004 0.444 10.648 1.00 97.75 188 HIS A O 1
ATOM 1524 N N . THR A 1 189 ? -12.431 2.179 10.552 1.00 98.00 189 THR A N 1
ATOM 1525 C CA . THR A 1 189 ? -13.375 1.526 9.632 1.00 98.00 189 THR A CA 1
ATOM 1526 C C . THR A 1 189 ? -12.683 1.030 8.363 1.00 98.00 189 THR A C 1
ATOM 1528 O O . THR A 1 189 ? -12.865 -0.116 7.957 1.00 98.00 189 THR A O 1
ATOM 1531 N N . ARG A 1 190 ? -11.826 1.852 7.744 1.00 97.94 190 ARG A N 1
ATOM 1532 C CA . ARG A 1 190 ? -11.087 1.418 6.550 1.00 97.94 190 ARG A CA 1
ATOM 1533 C C . ARG A 1 190 ? -10.063 0.324 6.854 1.00 97.94 190 ARG A C 1
ATOM 1535 O O . ARG A 1 190 ? -9.797 -0.527 6.003 1.00 97.94 190 ARG A O 1
ATOM 1542 N N . MET A 1 191 ? -9.459 0.344 8.042 1.00 98.12 191 MET A N 1
ATOM 1543 C CA . MET A 1 191 ? -8.520 -0.690 8.469 1.00 98.12 191 MET A CA 1
ATOM 1544 C C . MET A 1 191 ? -9.236 -2.022 8.720 1.00 98.12 191 MET A C 1
ATOM 1546 O O . MET A 1 191 ? -8.699 -3.058 8.335 1.00 98.12 191 MET A O 1
ATOM 1550 N N . ASP A 1 192 ? -10.449 -2.004 9.270 1.00 98.00 192 ASP A N 1
ATOM 1551 C CA . ASP A 1 192 ? -11.271 -3.201 9.468 1.00 98.00 192 ASP A CA 1
ATOM 1552 C C . ASP A 1 192 ? -11.640 -3.846 8.124 1.00 98.00 192 ASP A C 1
ATOM 1554 O O . ASP A 1 192 ? -11.360 -5.028 7.921 1.00 98.00 192 ASP A O 1
ATOM 1558 N N . ASN A 1 193 ? -12.097 -3.056 7.145 1.00 98.25 193 ASN A N 1
ATOM 1559 C CA . ASN A 1 193 ? -12.342 -3.542 5.777 1.00 98.25 193 ASN A CA 1
ATOM 1560 C C . ASN A 1 193 ? -11.060 -4.099 5.125 1.00 98.25 193 ASN A C 1
ATOM 1562 O O . ASN A 1 193 ? -11.068 -5.088 4.391 1.00 98.25 193 ASN A O 1
ATOM 1566 N N . THR A 1 194 ? -9.912 -3.475 5.405 1.00 98.19 194 THR A N 1
ATOM 1567 C CA . THR A 1 194 ? -8.613 -3.956 4.911 1.00 98.19 194 THR A CA 1
ATOM 1568 C C . THR A 1 194 ? -8.233 -5.290 5.558 1.00 98.19 194 THR A C 1
ATOM 1570 O O . THR A 1 194 ? -7.707 -6.178 4.885 1.00 98.19 194 THR A O 1
ATOM 1573 N N . LEU A 1 195 ? -8.496 -5.465 6.854 1.00 98.25 195 LEU A N 1
ATOM 1574 C CA . LEU A 1 195 ? -8.286 -6.731 7.552 1.00 98.25 195 LEU A CA 1
ATOM 1575 C C . LEU A 1 195 ? -9.215 -7.824 7.028 1.00 98.25 195 LEU A C 1
ATOM 1577 O O . LEU A 1 195 ? -8.755 -8.952 6.861 1.00 98.25 195 LEU A O 1
ATOM 1581 N N . GLU A 1 196 ? -10.464 -7.491 6.713 1.00 98.12 196 GLU A N 1
ATOM 1582 C CA . GLU A 1 196 ? -11.419 -8.399 6.080 1.00 98.12 196 GLU A CA 1
ATOM 1583 C C . GLU A 1 196 ? -10.930 -8.859 4.699 1.00 98.12 196 GLU A C 1
ATOM 1585 O O . GLU A 1 196 ? -10.915 -10.060 4.412 1.00 98.12 196 GLU A O 1
ATOM 1590 N N . LEU A 1 197 ? -10.419 -7.939 3.872 1.00 97.81 197 LEU A N 1
ATOM 1591 C CA . LEU A 1 197 ? -9.795 -8.277 2.591 1.00 97.81 197 LEU A CA 1
ATOM 1592 C C . LEU A 1 197 ? -8.607 -9.234 2.777 1.00 97.81 197 LEU A C 1
ATOM 1594 O O . LEU A 1 197 ? -8.502 -10.240 2.071 1.00 97.81 197 LEU A O 1
ATOM 1598 N N . LEU A 1 198 ? -7.706 -8.944 3.723 1.00 97.88 198 LEU A N 1
ATOM 1599 C CA . LEU A 1 198 ? -6.529 -9.778 4.004 1.00 97.88 198 LEU A CA 1
ATOM 1600 C C . LEU A 1 198 ? -6.909 -11.154 4.562 1.00 97.88 198 LEU A C 1
ATOM 1602 O O . LEU A 1 198 ? -6.274 -12.152 4.218 1.00 97.88 198 LEU A O 1
ATOM 1606 N N . TYR A 1 199 ? -7.936 -11.209 5.408 1.00 97.94 199 TYR A N 1
ATOM 1607 C CA . TYR A 1 199 ? -8.496 -12.442 5.947 1.00 97.94 199 TYR A CA 1
ATOM 1608 C C . TYR A 1 199 ? -9.119 -13.288 4.832 1.00 97.94 199 TYR A C 1
ATOM 1610 O O . TYR A 1 199 ? -8.822 -14.477 4.703 1.00 97.94 199 TYR A O 1
ATOM 1618 N N . THR A 1 200 ? -9.903 -12.673 3.951 1.00 98.00 200 THR A N 1
ATOM 1619 C CA . THR A 1 200 ? -10.491 -13.354 2.793 1.00 98.00 200 THR A CA 1
ATOM 1620 C C . THR A 1 200 ? -9.404 -13.849 1.840 1.00 98.00 200 THR A C 1
ATOM 1622 O O . THR A 1 200 ? -9.485 -14.974 1.353 1.00 98.00 200 THR A O 1
ATOM 1625 N N . ALA A 1 201 ? -8.339 -13.071 1.631 1.00 97.56 201 ALA A N 1
ATOM 1626 C CA . ALA A 1 201 ? -7.171 -13.469 0.844 1.00 97.56 201 ALA A CA 1
ATOM 1627 C C . ALA A 1 201 ? -6.355 -14.612 1.473 1.00 97.56 201 ALA A C 1
ATOM 1629 O O . ALA A 1 201 ? -5.690 -15.350 0.747 1.00 97.56 201 ALA A O 1
ATOM 1630 N N . SER A 1 202 ? -6.374 -14.776 2.804 1.00 97.12 202 SER A N 1
ATOM 1631 C CA . SER A 1 202 ? -5.710 -15.913 3.455 1.00 97.12 202 SER A CA 1
ATOM 1632 C C . SER A 1 202 ? -6.530 -17.198 3.371 1.00 97.12 202 SER A C 1
ATOM 1634 O O . SER A 1 202 ? -5.955 -18.282 3.321 1.00 97.12 202 SER A O 1
ATOM 1636 N N . HIS A 1 203 ? -7.861 -17.085 3.366 1.00 96.94 203 HIS A N 1
ATOM 1637 C CA . HIS A 1 203 ? -8.769 -18.234 3.294 1.00 96.94 203 HIS A CA 1
ATOM 1638 C C . HIS A 1 203 ? -9.006 -18.688 1.856 1.00 96.94 203 HIS A C 1
ATOM 1640 O O . HIS A 1 203 ? -8.995 -19.880 1.555 1.00 96.94 203 HIS A O 1
ATOM 1646 N N . THR A 1 204 ? -9.206 -17.730 0.956 1.00 94.75 204 THR A N 1
ATOM 1647 C CA . THR A 1 204 ? -9.531 -17.979 -0.443 1.00 94.75 204 THR A CA 1
ATOM 1648 C C . THR A 1 204 ? -8.315 -17.672 -1.306 1.00 94.75 204 THR A C 1
ATOM 1650 O O . THR A 1 204 ? -7.734 -16.593 -1.236 1.00 94.75 204 THR A O 1
ATOM 1653 N N . ARG A 1 205 ? -7.938 -18.598 -2.190 1.00 91.56 205 ARG A N 1
ATOM 1654 C CA . ARG A 1 205 ? -6.911 -18.347 -3.221 1.00 91.56 205 ARG A CA 1
ATOM 1655 C C . ARG A 1 205 ? -7.480 -17.603 -4.439 1.00 91.56 205 ARG A C 1
ATOM 1657 O O . ARG A 1 205 ? -6.990 -17.777 -5.549 1.00 91.56 205 ARG A O 1
ATOM 1664 N N . GLY A 1 206 ? -8.546 -16.830 -4.235 1.00 95.88 206 GLY A N 1
ATOM 1665 C CA . GLY A 1 206 ? -9.275 -16.136 -5.291 1.00 95.88 206 GLY A CA 1
ATOM 1666 C C . GLY A 1 206 ? -8.674 -14.778 -5.647 1.00 95.88 206 GLY A C 1
ATOM 1667 O O . GLY A 1 206 ? -7.495 -14.499 -5.414 1.00 95.88 206 GLY A O 1
ATOM 1668 N N . ILE A 1 207 ? -9.526 -13.899 -6.173 1.00 96.38 207 ILE A N 1
ATOM 1669 C CA . ILE A 1 207 ? -9.166 -12.529 -6.564 1.00 96.38 207 ILE A CA 1
ATOM 1670 C C . ILE A 1 207 ? -8.482 -11.755 -5.418 1.00 96.38 207 ILE A C 1
ATOM 1672 O O . ILE A 1 207 ? -7.429 -11.172 -5.678 1.00 96.38 207 ILE A O 1
ATOM 1676 N N . PRO A 1 208 ? -8.951 -11.797 -4.150 1.00 96.81 208 PRO A N 1
ATOM 1677 C CA . PRO A 1 208 ? -8.270 -11.107 -3.047 1.00 96.81 208 PRO A CA 1
ATOM 1678 C C . PRO A 1 208 ? -6.803 -11.533 -2.869 1.00 96.81 208 PRO A C 1
ATOM 1680 O O . PRO A 1 208 ? -5.919 -10.702 -2.640 1.00 96.81 208 PRO A O 1
ATOM 1683 N N . HIS A 1 209 ? -6.512 -12.826 -3.038 1.00 96.75 209 HIS A N 1
ATOM 1684 C CA . HIS A 1 209 ? -5.147 -13.347 -2.980 1.00 96.75 209 HIS A CA 1
ATOM 1685 C C . HIS A 1 209 ? -4.291 -12.846 -4.154 1.00 96.75 209 HIS A C 1
ATOM 1687 O O . HIS A 1 209 ? -3.142 -12.442 -3.971 1.00 96.75 209 HIS A O 1
ATOM 1693 N N . LEU A 1 210 ? -4.851 -12.810 -5.367 1.00 96.50 210 LEU A N 1
ATOM 1694 C CA . LEU A 1 210 ? -4.161 -12.264 -6.539 1.00 96.50 210 LEU A CA 1
ATOM 1695 C C . LEU A 1 210 ? -3.870 -10.765 -6.395 1.00 96.50 210 LEU A C 1
ATOM 1697 O O . LEU A 1 210 ? -2.773 -10.326 -6.745 1.00 96.50 210 LEU A O 1
ATOM 1701 N N . VAL A 1 211 ? -4.806 -9.992 -5.838 1.00 96.19 211 VAL A N 1
ATOM 1702 C CA . VAL A 1 211 ? -4.634 -8.555 -5.577 1.00 96.19 211 VAL A CA 1
ATOM 1703 C C . VAL A 1 211 ? -3.512 -8.331 -4.565 1.00 96.19 211 VAL A C 1
ATOM 1705 O O . VAL A 1 211 ? -2.547 -7.627 -4.858 1.00 96.19 211 VAL A O 1
ATOM 1708 N N . THR A 1 212 ? -3.575 -8.982 -3.402 1.00 96.94 212 THR A N 1
ATOM 1709 C CA . THR A 1 212 ? -2.544 -8.862 -2.352 1.00 96.94 212 THR A CA 1
ATOM 1710 C C . THR A 1 212 ? -1.160 -9.296 -2.836 1.00 96.94 212 THR A C 1
ATOM 1712 O O . THR A 1 212 ? -0.161 -8.633 -2.545 1.00 96.94 212 THR A O 1
ATOM 1715 N N . ARG A 1 213 ? -1.075 -10.358 -3.643 1.00 95.75 213 ARG A N 1
ATOM 1716 C CA . ARG A 1 213 ? 0.179 -10.799 -4.262 1.00 95.75 213 ARG A CA 1
ATOM 1717 C C . ARG A 1 213 ? 0.708 -9.793 -5.287 1.00 95.75 213 ARG A C 1
ATOM 1719 O O . ARG A 1 213 ? 1.899 -9.484 -5.261 1.00 95.75 213 ARG A O 1
ATOM 1726 N N . SER A 1 214 ? -0.157 -9.258 -6.146 1.00 95.88 214 SER A N 1
ATOM 1727 C CA . SER A 1 214 ? 0.208 -8.241 -7.142 1.00 95.88 214 SER A CA 1
ATOM 1728 C C . SER A 1 214 ? 0.718 -6.960 -6.479 1.00 95.88 214 SER A C 1
ATOM 1730 O O . SER A 1 214 ? 1.766 -6.443 -6.864 1.00 95.88 214 SER A O 1
ATOM 1732 N N . LEU A 1 215 ? 0.062 -6.504 -5.407 1.00 95.75 215 LEU A N 1
ATOM 1733 C CA . LEU A 1 215 ? 0.515 -5.354 -4.617 1.00 95.75 215 LEU A CA 1
ATOM 1734 C C . LEU A 1 215 ? 1.900 -5.587 -3.999 1.00 95.75 215 LEU A C 1
ATOM 1736 O O . LEU A 1 215 ? 2.714 -4.666 -3.937 1.00 95.75 215 LEU A O 1
ATOM 1740 N N . ALA A 1 216 ? 2.193 -6.813 -3.559 1.00 96.06 216 ALA A N 1
ATOM 1741 C CA . ALA A 1 216 ? 3.502 -7.158 -3.013 1.00 96.06 216 ALA A CA 1
ATOM 1742 C C . ALA A 1 216 ? 4.620 -7.120 -4.071 1.00 96.06 216 ALA A C 1
ATOM 1744 O O . ALA A 1 216 ? 5.759 -6.776 -3.737 1.00 96.06 216 ALA A O 1
ATOM 1745 N N . PHE A 1 217 ? 4.305 -7.478 -5.321 1.00 94.88 217 PHE A N 1
ATOM 1746 C CA . PHE A 1 217 ? 5.242 -7.419 -6.444 1.00 94.88 217 PHE A CA 1
ATOM 1747 C C . PHE A 1 217 ? 5.479 -5.994 -6.933 1.00 94.88 217 PHE A C 1
ATOM 1749 O O . PHE A 1 217 ? 6.636 -5.626 -7.110 1.00 94.88 217 PHE A O 1
ATOM 1756 N N . ALA A 1 218 ? 4.433 -5.169 -7.027 1.00 94.19 218 ALA A N 1
ATOM 1757 C CA . ALA A 1 218 ? 4.559 -3.770 -7.437 1.00 94.19 218 ALA A CA 1
ATOM 1758 C C . ALA A 1 218 ? 5.598 -3.003 -6.594 1.00 94.19 218 ALA A C 1
ATOM 1760 O O . ALA A 1 218 ? 6.394 -2.238 -7.131 1.00 94.19 218 ALA A O 1
ATOM 1761 N N . ILE A 1 219 ? 5.651 -3.278 -5.286 1.00 93.44 219 ILE A N 1
ATOM 1762 C CA . ILE A 1 219 ? 6.630 -2.690 -4.358 1.00 93.44 219 ILE A CA 1
ATOM 1763 C C . ILE A 1 219 ? 8.045 -3.223 -4.597 1.00 93.44 219 ILE A C 1
ATOM 1765 O O . ILE A 1 219 ? 9.025 -2.503 -4.414 1.00 93.44 219 ILE A O 1
ATOM 1769 N N . GLU A 1 220 ? 8.186 -4.509 -4.928 1.00 92.69 220 GLU A N 1
ATOM 1770 C CA . GLU A 1 220 ? 9.506 -5.072 -5.226 1.00 92.69 220 GLU A CA 1
ATOM 1771 C C . GLU A 1 220 ? 10.068 -4.466 -6.509 1.00 92.69 220 GLU A C 1
ATOM 1773 O O . GLU A 1 220 ? 11.255 -4.149 -6.556 1.00 92.69 220 GLU A O 1
ATOM 1778 N N . ASP A 1 221 ? 9.219 -4.256 -7.512 1.00 91.88 221 ASP A N 1
ATOM 1779 C CA . ASP A 1 221 ? 9.618 -3.672 -8.786 1.00 91.88 221 ASP A CA 1
ATOM 1780 C C . ASP A 1 221 ? 10.006 -2.202 -8.624 1.00 91.88 221 ASP A C 1
ATOM 1782 O O . ASP A 1 221 ? 11.107 -1.821 -9.023 1.00 91.88 221 ASP A O 1
ATOM 1786 N N . THR A 1 222 ? 9.196 -1.383 -7.943 1.00 91.44 222 THR A N 1
ATOM 1787 C CA . THR A 1 222 ? 9.566 0.015 -7.648 1.00 91.44 222 THR A CA 1
ATOM 1788 C C . THR A 1 222 ? 10.866 0.101 -6.854 1.00 91.44 222 THR A C 1
ATOM 1790 O O . THR A 1 222 ? 11.738 0.924 -7.141 1.00 91.44 222 THR A O 1
ATOM 1793 N N . ARG A 1 223 ? 11.053 -0.806 -5.894 1.00 90.69 223 ARG A N 1
ATOM 1794 C CA . ARG A 1 223 ? 12.281 -0.922 -5.106 1.00 90.69 223 ARG A CA 1
ATOM 1795 C C . ARG A 1 223 ? 13.475 -1.305 -5.971 1.00 90.69 223 ARG A C 1
ATOM 1797 O O . ARG A 1 223 ? 14.545 -0.721 -5.809 1.00 90.69 223 ARG A O 1
ATOM 1804 N N . ARG A 1 224 ? 13.321 -2.298 -6.846 1.00 90.62 224 ARG A N 1
ATOM 1805 C CA . ARG A 1 224 ? 14.370 -2.768 -7.754 1.00 90.62 224 ARG A CA 1
ATOM 1806 C C . ARG A 1 224 ? 14.812 -1.640 -8.675 1.00 90.62 224 ARG A C 1
ATOM 1808 O O . ARG A 1 224 ? 16.008 -1.388 -8.759 1.00 90.62 224 ARG A O 1
ATOM 1815 N N . LEU A 1 225 ? 13.863 -0.930 -9.280 1.00 88.75 225 LEU A N 1
ATOM 1816 C CA . LEU A 1 225 ? 14.128 0.205 -10.163 1.00 88.75 225 LEU A CA 1
ATOM 1817 C C . LEU A 1 225 ? 14.847 1.336 -9.436 1.00 88.75 225 LEU A C 1
ATOM 1819 O O . LEU A 1 225 ? 15.808 1.903 -9.948 1.00 88.75 225 LEU A O 1
ATOM 1823 N N . ALA A 1 226 ? 14.427 1.645 -8.213 1.00 88.19 226 ALA A N 1
ATOM 1824 C CA . ALA A 1 226 ? 15.081 2.670 -7.419 1.00 88.19 226 ALA A CA 1
ATOM 1825 C C . ALA A 1 226 ? 16.514 2.270 -7.015 1.00 88.19 226 ALA A C 1
ATOM 1827 O O . ALA A 1 226 ? 17.421 3.097 -7.074 1.00 88.19 226 ALA A O 1
ATOM 1828 N N . ILE A 1 227 ? 16.750 0.999 -6.667 1.00 87.69 227 ILE A N 1
ATOM 1829 C CA . ILE A 1 227 ? 18.105 0.479 -6.420 1.00 87.69 227 ILE A CA 1
ATOM 1830 C C . ILE A 1 227 ? 18.936 0.517 -7.701 1.00 87.69 227 ILE A C 1
ATOM 1832 O O . ILE A 1 227 ? 20.089 0.919 -7.645 1.00 87.69 227 ILE A O 1
ATOM 1836 N N . GLU A 1 228 ? 18.378 0.132 -8.846 1.00 86.94 228 GLU A N 1
ATOM 1837 C CA . GLU A 1 228 ? 19.067 0.182 -10.134 1.00 86.94 228 GLU A CA 1
ATOM 1838 C C . GLU A 1 228 ? 19.474 1.617 -10.483 1.00 86.94 228 GLU A C 1
ATOM 1840 O O . GLU A 1 228 ? 20.640 1.856 -10.784 1.00 86.94 228 GLU A O 1
ATOM 1845 N N . LYS A 1 229 ? 18.575 2.596 -10.315 1.00 84.94 229 LYS A N 1
ATOM 1846 C CA . LYS A 1 229 ? 18.889 4.026 -10.474 1.00 84.94 229 LYS A CA 1
ATOM 1847 C C . LYS A 1 229 ? 20.022 4.482 -9.545 1.00 84.94 229 LYS A C 1
ATOM 1849 O O . LYS A 1 229 ? 20.844 5.298 -9.954 1.00 84.94 229 LYS A O 1
ATOM 1854 N N . LEU A 1 230 ? 20.089 3.965 -8.316 1.00 83.88 230 LEU A N 1
ATOM 1855 C CA . LEU A 1 230 ? 21.157 4.288 -7.362 1.00 83.88 230 LEU A CA 1
ATOM 1856 C C . LEU A 1 230 ? 22.480 3.580 -7.684 1.00 83.88 230 LEU A C 1
ATOM 1858 O O . LEU A 1 230 ? 23.528 4.203 -7.605 1.00 83.88 230 LEU A O 1
ATOM 1862 N N . VAL A 1 231 ? 22.451 2.302 -8.062 1.00 82.12 231 VAL A N 1
ATOM 1863 C CA . VAL A 1 231 ? 23.650 1.512 -8.393 1.00 82.12 231 VAL A CA 1
ATOM 1864 C C . VAL A 1 231 ? 24.256 1.961 -9.723 1.00 82.12 231 VAL A C 1
ATOM 1866 O O . VAL A 1 231 ? 25.475 1.969 -9.866 1.00 82.12 231 VAL A O 1
ATOM 1869 N N . LEU A 1 232 ? 23.421 2.364 -10.687 1.00 72.44 232 LEU A N 1
ATOM 1870 C CA . LEU A 1 232 ? 23.864 2.933 -11.960 1.00 72.44 232 LEU A CA 1
ATOM 1871 C C . LEU A 1 232 ? 24.506 4.314 -11.808 1.00 72.44 232 LEU A C 1
ATOM 1873 O O . LEU A 1 232 ? 25.222 4.729 -12.719 1.00 72.44 232 LEU A O 1
ATOM 1877 N N . ARG A 1 233 ? 24.337 5.002 -10.667 1.00 68.50 233 ARG A N 1
ATOM 1878 C CA . ARG A 1 233 ? 25.257 6.076 -10.259 1.00 68.50 233 ARG A CA 1
ATOM 1879 C C . ARG A 1 233 ? 26.568 5.427 -9.816 1.00 68.50 233 ARG A C 1
ATOM 1881 O O . ARG A 1 233 ? 26.907 5.381 -8.639 1.00 68.50 233 ARG A O 1
ATOM 1888 N N . ARG A 1 234 ? 27.237 4.831 -10.801 1.00 62.66 234 ARG A N 1
ATOM 1889 C CA . ARG A 1 234 ? 28.526 4.160 -10.700 1.00 62.66 234 ARG A CA 1
ATOM 1890 C C . ARG A 1 234 ? 29.504 5.131 -10.050 1.00 62.66 234 ARG A C 1
ATOM 1892 O O . ARG A 1 234 ? 29.473 6.320 -10.367 1.00 62.66 234 ARG A O 1
ATOM 1899 N N . GLU A 1 235 ? 30.331 4.617 -9.146 1.00 70.00 235 GLU A N 1
ATOM 1900 C CA . GLU A 1 235 ? 31.424 5.373 -8.537 1.00 70.00 235 GLU A CA 1
ATOM 1901 C C . GLU A 1 235 ? 32.165 6.142 -9.632 1.00 70.00 235 GLU A C 1
ATOM 1903 O O . GLU A 1 235 ? 32.514 5.580 -10.676 1.00 70.00 235 GLU A O 1
ATOM 1908 N N . TRP A 1 236 ? 32.315 7.448 -9.427 1.00 67.69 236 TRP A N 1
ATOM 1909 C CA . TRP A 1 236 ? 33.097 8.289 -10.317 1.00 67.69 236 TRP A CA 1
ATOM 1910 C C . TRP A 1 236 ? 34.523 7.734 -10.344 1.00 67.69 236 TRP A C 1
ATOM 1912 O O . TRP A 1 236 ? 35.229 7.789 -9.341 1.00 67.69 236 TRP A O 1
ATOM 1922 N N . GLN A 1 237 ? 34.924 7.139 -11.468 1.00 76.88 237 GLN A N 1
ATOM 1923 C CA . GLN A 1 237 ? 36.271 6.610 -11.658 1.00 76.88 237 GLN A CA 1
ATOM 1924 C C . GLN A 1 237 ? 37.095 7.667 -12.402 1.00 76.88 237 GLN A C 1
ATOM 1926 O O . GLN A 1 237 ? 36.968 7.765 -13.621 1.00 76.88 237 GLN A O 1
ATOM 1931 N N . PRO A 1 238 ? 37.943 8.458 -11.716 1.00 75.12 238 PRO A N 1
ATOM 1932 C CA . PRO A 1 238 ? 38.721 9.516 -12.365 1.00 75.12 238 PRO A CA 1
ATOM 1933 C C . PRO A 1 238 ? 39.721 8.962 -13.391 1.00 75.12 238 PRO A C 1
ATOM 1935 O O . PRO A 1 238 ? 40.029 9.633 -14.368 1.00 75.12 238 PRO A O 1
ATOM 1938 N N . ALA A 1 239 ? 40.188 7.722 -13.200 1.00 83.50 239 ALA A N 1
ATOM 1939 C CA . ALA A 1 239 ? 41.147 7.058 -14.087 1.00 83.50 239 ALA A CA 1
ATOM 1940 C C . ALA A 1 239 ? 40.537 6.548 -15.405 1.00 83.50 239 ALA A C 1
ATOM 1942 O O . ALA A 1 239 ? 41.264 6.253 -16.345 1.00 83.50 239 ALA A O 1
ATOM 1943 N N . HIS A 1 240 ? 39.213 6.415 -15.470 1.00 73.88 240 HIS A N 1
ATOM 1944 C CA . HIS A 1 240 ? 38.501 5.982 -16.666 1.00 73.88 240 HIS A CA 1
ATOM 1945 C C . HIS A 1 240 ? 37.371 6.979 -16.901 1.00 73.88 240 HIS A C 1
ATOM 1947 O O . HIS A 1 240 ? 36.248 6.717 -16.451 1.00 73.88 240 HIS A O 1
ATOM 1953 N N . PRO A 1 241 ? 37.633 8.123 -17.574 1.00 69.31 241 PRO A N 1
ATOM 1954 C CA . PRO A 1 241 ? 36.547 8.962 -18.051 1.00 69.31 241 PRO A CA 1
ATOM 1955 C C . PRO A 1 241 ? 35.661 8.039 -18.873 1.00 69.31 241 PRO A C 1
ATOM 1957 O O . PRO A 1 241 ? 36.104 7.474 -19.873 1.00 69.31 241 PRO A O 1
ATOM 1960 N N . GLN A 1 242 ? 34.455 7.764 -18.376 1.00 65.06 242 GLN A N 1
ATOM 1961 C CA . GLN A 1 242 ? 33.532 6.883 -19.067 1.00 65.06 242 GLN A CA 1
ATOM 1962 C C . GLN A 1 242 ? 33.294 7.537 -20.418 1.00 65.06 242 GLN A C 1
ATOM 1964 O O . GLN A 1 242 ? 32.577 8.532 -20.498 1.00 65.06 242 GLN A O 1
ATOM 1969 N N . HIS A 1 243 ? 33.950 7.028 -21.460 1.00 53.19 243 HIS A N 1
ATOM 1970 C CA . HIS A 1 243 ? 33.707 7.462 -22.819 1.00 53.19 243 HIS A CA 1
ATOM 1971 C C . HIS A 1 243 ? 32.262 7.074 -23.101 1.00 53.19 243 HIS A C 1
ATOM 1973 O O . HIS A 1 243 ? 31.937 5.921 -23.393 1.00 53.19 243 HIS A O 1
ATOM 1979 N N . LEU A 1 244 ? 31.372 8.044 -22.898 1.00 62.84 244 LEU A N 1
ATOM 1980 C CA . LEU A 1 244 ? 29.957 7.986 -23.192 1.00 62.84 244 LEU A CA 1
ATOM 1981 C C . LEU A 1 244 ? 29.808 7.958 -24.714 1.00 62.84 244 LEU A C 1
ATOM 1983 O O . LEU A 1 244 ? 29.202 8.837 -25.309 1.00 62.84 244 LEU A O 1
ATOM 1987 N N . ASN A 1 245 ? 30.269 6.887 -25.356 1.00 67.06 245 ASN A N 1
ATOM 1988 C CA . ASN A 1 245 ? 29.874 6.544 -26.719 1.00 67.06 245 ASN A CA 1
ATOM 1989 C C . ASN A 1 245 ? 28.421 6.025 -26.730 1.00 67.06 245 ASN A C 1
ATOM 1991 O O . ASN A 1 245 ? 28.013 5.269 -27.610 1.00 67.06 245 ASN A O 1
ATOM 1995 N N . GLN A 1 246 ? 27.609 6.405 -25.734 1.00 76.56 246 GLN A N 1
ATOM 1996 C CA . GLN A 1 246 ? 26.170 6.330 -25.864 1.00 76.56 246 GLN A CA 1
ATOM 1997 C C . GLN A 1 246 ? 25.793 7.380 -26.891 1.00 76.56 246 GLN A C 1
ATOM 1999 O O . GLN A 1 246 ? 25.836 8.579 -26.626 1.00 76.56 246 GLN A O 1
ATOM 2004 N N . THR A 1 247 ? 25.427 6.914 -28.081 1.00 85.38 247 THR A N 1
ATOM 2005 C CA . THR A 1 247 ? 24.835 7.795 -29.082 1.00 85.38 247 THR A CA 1
ATOM 2006 C C . THR A 1 247 ? 23.701 8.586 -28.427 1.00 85.38 247 THR A C 1
ATOM 2008 O O . THR A 1 247 ? 22.957 8.031 -27.612 1.00 85.38 247 THR A O 1
ATOM 2011 N N . GLN A 1 248 ? 23.543 9.866 -28.772 1.00 87.12 248 GLN A N 1
ATOM 2012 C CA . GLN A 1 248 ? 22.465 10.712 -28.232 1.00 87.12 248 GLN A CA 1
ATOM 2013 C C . GLN A 1 248 ? 21.096 10.012 -28.335 1.00 87.12 248 GLN A C 1
ATOM 2015 O O . GLN A 1 248 ? 20.293 10.041 -27.404 1.00 87.12 248 GLN A O 1
ATOM 2020 N N . LYS A 1 249 ? 20.898 9.235 -29.409 1.00 89.19 249 LYS A N 1
ATOM 2021 C CA . LYS A 1 249 ? 19.725 8.378 -29.630 1.00 89.19 249 LYS A CA 1
ATOM 2022 C C . LYS A 1 249 ? 19.488 7.359 -28.505 1.00 89.19 249 LYS A C 1
ATOM 2024 O O . LYS A 1 249 ? 18.338 7.110 -28.152 1.00 89.19 249 LYS A O 1
ATOM 2029 N N . THR A 1 250 ? 20.530 6.744 -27.943 1.00 89.25 250 THR A N 1
ATOM 2030 C CA . THR A 1 250 ? 20.406 5.777 -26.837 1.00 89.25 250 THR A CA 1
ATOM 2031 C C . THR A 1 250 ? 19.993 6.471 -25.541 1.00 89.25 250 THR A C 1
ATOM 2033 O O . THR A 1 250 ? 19.116 5.972 -24.835 1.00 89.25 250 THR A O 1
ATOM 2036 N N . VAL A 1 251 ? 20.578 7.641 -25.261 1.00 87.75 251 VAL A N 1
ATOM 2037 C CA . VAL A 1 251 ? 20.260 8.455 -24.077 1.00 87.75 251 VAL A CA 1
ATOM 2038 C C . VAL A 1 251 ? 18.811 8.934 -24.131 1.00 87.75 251 VAL A C 1
ATOM 2040 O O . VAL A 1 251 ? 18.067 8.777 -23.164 1.00 87.75 251 VAL A O 1
ATOM 2043 N N . GLU A 1 252 ? 18.365 9.440 -25.281 1.00 92.81 252 GLU A N 1
ATOM 2044 C CA . GLU A 1 252 ? 16.979 9.865 -25.480 1.00 92.81 252 GLU A CA 1
ATOM 2045 C C . GLU A 1 252 ? 15.984 8.712 -25.344 1.00 92.81 252 GLU A C 1
ATOM 2047 O O . GLU A 1 252 ? 14.951 8.868 -24.692 1.00 92.81 252 GLU A O 1
ATOM 2052 N N . LYS A 1 253 ? 16.283 7.542 -25.927 1.00 94.12 253 LYS A N 1
ATOM 2053 C CA . LYS A 1 253 ? 15.443 6.344 -25.776 1.00 94.12 253 LYS A CA 1
ATOM 2054 C C . LYS A 1 253 ? 15.322 5.934 -24.310 1.00 94.12 253 LYS A C 1
ATOM 2056 O O . LYS A 1 253 ? 14.214 5.660 -23.855 1.00 94.12 253 LYS A O 1
ATOM 2061 N N . LYS A 1 254 ? 16.433 5.946 -23.565 1.00 89.38 254 LYS A N 1
ATOM 2062 C CA . LYS A 1 254 ? 16.442 5.645 -22.129 1.00 89.38 254 LYS A CA 1
ATOM 2063 C C . LYS A 1 254 ? 15.602 6.653 -21.343 1.00 89.38 254 LYS A C 1
ATOM 2065 O O . LYS A 1 254 ? 14.722 6.242 -20.598 1.00 89.38 254 LYS A O 1
ATOM 2070 N N . LYS A 1 255 ? 15.786 7.955 -21.583 1.00 91.62 255 LYS A N 1
ATOM 2071 C CA . LYS A 1 255 ? 15.004 9.022 -20.936 1.00 91.62 255 LYS A CA 1
ATOM 2072 C C . LYS A 1 255 ? 13.503 8.905 -21.230 1.00 91.62 255 LYS A C 1
ATOM 2074 O O . LYS A 1 255 ? 12.683 9.088 -20.336 1.00 91.62 255 LYS A O 1
ATOM 2079 N N . LYS A 1 256 ? 13.127 8.572 -22.471 1.00 95.38 256 LYS A N 1
ATOM 2080 C CA . LYS A 1 256 ? 11.726 8.314 -22.853 1.00 95.38 256 LYS A CA 1
ATOM 2081 C C . LYS A 1 256 ? 11.152 7.110 -22.104 1.00 95.38 256 LYS A C 1
ATOM 2083 O O . LYS A 1 256 ? 10.028 7.190 -21.617 1.00 95.38 256 LYS A O 1
ATOM 2088 N N . HIS A 1 257 ? 11.920 6.027 -21.986 1.00 92.06 257 HIS A N 1
ATOM 2089 C CA . HIS A 1 257 ? 11.503 4.837 -21.246 1.00 92.06 257 HIS A CA 1
ATOM 2090 C C . HIS A 1 257 ? 11.333 5.117 -19.747 1.00 92.06 257 HIS A C 1
ATOM 2092 O O . HIS A 1 257 ? 10.317 4.738 -19.176 1.00 92.06 257 HIS A O 1
ATOM 2098 N N . GLU A 1 258 ? 12.268 5.843 -19.130 1.00 90.06 258 GLU A N 1
ATOM 2099 C CA . GLU A 1 258 ? 12.177 6.257 -17.723 1.00 90.06 258 GLU A CA 1
ATOM 2100 C C . GLU A 1 258 ? 10.942 7.129 -17.466 1.00 90.06 258 GLU A C 1
ATOM 2102 O O . GLU A 1 258 ? 10.205 6.879 -16.515 1.00 90.06 258 GLU A O 1
ATOM 2107 N N . LYS A 1 259 ? 10.659 8.095 -18.352 1.00 92.81 259 LYS A N 1
ATOM 2108 C CA . LYS A 1 259 ? 9.460 8.938 -18.248 1.00 92.81 259 LYS A CA 1
ATOM 2109 C C . LYS A 1 259 ? 8.172 8.117 -18.351 1.00 92.81 259 LYS A C 1
ATOM 2111 O O . LYS A 1 259 ? 7.261 8.315 -17.553 1.00 92.81 259 LYS A O 1
ATOM 2116 N N . LEU A 1 260 ? 8.098 7.192 -19.310 1.00 94.31 260 LEU A N 1
ATOM 2117 C CA . LEU A 1 260 ? 6.942 6.303 -19.468 1.00 94.31 260 LEU A CA 1
ATOM 2118 C C . LEU A 1 260 ? 6.755 5.416 -18.233 1.00 94.31 260 LEU A C 1
ATOM 2120 O O . LEU A 1 260 ? 5.635 5.219 -17.770 1.00 94.31 260 LEU A O 1
ATOM 2124 N N . GLN A 1 261 ? 7.853 4.917 -17.671 1.00 90.56 261 GLN A N 1
ATOM 2125 C CA . GLN A 1 261 ? 7.824 4.112 -16.461 1.00 90.56 261 GLN A CA 1
ATOM 2126 C C . GLN A 1 261 ? 7.314 4.914 -15.257 1.00 90.56 261 GLN A C 1
ATOM 2128 O O . GLN A 1 261 ? 6.433 4.440 -14.545 1.00 90.56 261 GLN A O 1
ATOM 2133 N N . GLU A 1 262 ? 7.798 6.138 -15.051 1.00 89.81 262 GLU A N 1
ATOM 2134 C CA . GLU A 1 262 ? 7.320 7.022 -13.979 1.00 89.81 262 GLU A CA 1
ATOM 2135 C C . GLU A 1 262 ? 5.828 7.348 -14.129 1.00 89.81 262 GLU A C 1
ATOM 2137 O O . GLU A 1 262 ? 5.080 7.250 -13.157 1.00 89.81 262 GLU A O 1
ATOM 2142 N N . GLN A 1 263 ? 5.371 7.628 -15.353 1.00 94.12 263 GLN A N 1
ATOM 2143 C CA . GLN A 1 263 ? 3.950 7.831 -15.652 1.00 94.12 263 GLN A CA 1
ATOM 2144 C C . GLN A 1 263 ? 3.113 6.579 -15.363 1.00 94.12 263 GLN A C 1
ATOM 2146 O O . GLN A 1 263 ? 2.041 6.685 -14.773 1.00 94.12 263 GLN A O 1
ATOM 2151 N N . SER A 1 264 ? 3.609 5.392 -15.725 1.00 92.25 264 SER A N 1
ATOM 2152 C CA . SER A 1 264 ? 2.904 4.130 -15.466 1.00 92.25 264 SER A CA 1
ATOM 2153 C C . SER A 1 264 ? 2.772 3.820 -13.972 1.00 92.25 264 SER A C 1
ATOM 2155 O O . SER A 1 264 ? 1.728 3.341 -13.536 1.00 92.25 264 SER A O 1
ATOM 2157 N N . LEU A 1 265 ? 3.796 4.140 -13.172 1.00 89.69 265 LEU A N 1
ATOM 2158 C CA . LEU A 1 265 ? 3.763 3.960 -11.721 1.00 89.69 265 LEU A CA 1
ATOM 2159 C C . LEU A 1 265 ? 2.813 4.956 -11.052 1.00 89.69 265 LEU A C 1
ATOM 2161 O O . LEU A 1 265 ? 2.054 4.557 -10.175 1.00 89.69 265 LEU A O 1
ATOM 2165 N N . GLY A 1 266 ? 2.808 6.213 -11.506 1.00 91.62 266 GLY A N 1
ATOM 2166 C CA . GLY A 1 266 ? 1.849 7.217 -11.041 1.00 91.62 266 GLY A CA 1
ATOM 2167 C C . GLY A 1 266 ? 0.403 6.834 -11.365 1.00 91.62 266 GLY A C 1
ATOM 2168 O O . GLY A 1 266 ? -0.461 6.910 -10.497 1.00 91.62 266 GLY A O 1
ATOM 2169 N N . ALA A 1 267 ? 0.146 6.334 -12.578 1.00 94.75 267 ALA A N 1
ATOM 2170 C CA . ALA A 1 267 ? -1.174 5.835 -12.961 1.00 94.75 267 ALA A CA 1
ATOM 2171 C C . ALA A 1 267 ? -1.606 4.624 -12.116 1.00 94.75 267 ALA A C 1
ATOM 2173 O O . ALA A 1 267 ? -2.767 4.527 -11.725 1.00 94.75 267 ALA A O 1
ATOM 2174 N N . LEU A 1 268 ? -0.678 3.714 -11.798 1.00 93.25 268 LEU A N 1
ATOM 2175 C CA . LEU A 1 268 ? -0.956 2.580 -10.916 1.00 93.25 268 LEU A CA 1
ATOM 2176 C C . LEU A 1 268 ? -1.328 3.042 -9.501 1.00 93.25 268 LEU A C 1
ATOM 2178 O O . LEU A 1 268 ? -2.273 2.506 -8.926 1.00 93.25 268 LEU A O 1
ATOM 2182 N N . ASP A 1 269 ? -0.603 4.013 -8.942 1.00 94.12 269 ASP A N 1
ATOM 2183 C CA . ASP A 1 269 ? -0.916 4.573 -7.624 1.00 94.12 269 ASP A CA 1
ATOM 2184 C C . ASP A 1 269 ? -2.304 5.223 -7.607 1.00 94.12 269 ASP A C 1
ATOM 2186 O O . ASP A 1 269 ? -3.072 4.985 -6.676 1.00 94.12 269 ASP A O 1
ATOM 2190 N N . GLU A 1 270 ? -2.670 5.945 -8.666 1.00 95.56 270 GLU A N 1
ATOM 2191 C CA . GLU A 1 270 ? -4.001 6.542 -8.787 1.00 95.56 270 GLU A CA 1
ATOM 2192 C C . GLU A 1 270 ? -5.107 5.483 -8.867 1.00 95.56 270 GLU A C 1
ATOM 2194 O O . GLU A 1 270 ? -6.101 5.567 -8.149 1.00 95.56 270 GLU A O 1
ATOM 2199 N N . ILE A 1 271 ? -4.917 4.425 -9.661 1.00 95.50 271 ILE A N 1
ATOM 2200 C CA . ILE A 1 271 ? -5.868 3.303 -9.733 1.00 95.50 271 ILE A CA 1
ATOM 2201 C C . ILE A 1 271 ? -6.026 2.637 -8.364 1.00 95.50 271 ILE A C 1
ATOM 2203 O O . ILE A 1 271 ? -7.143 2.316 -7.957 1.00 95.50 271 ILE A O 1
ATOM 2207 N N . VAL A 1 272 ? -4.927 2.439 -7.634 1.00 95.06 272 VAL A N 1
ATOM 2208 C CA . VAL A 1 272 ? -4.972 1.862 -6.287 1.00 95.06 272 VAL A CA 1
ATOM 2209 C C . VAL A 1 272 ? -5.695 2.792 -5.310 1.00 95.06 272 VAL A C 1
ATOM 2211 O O . VAL A 1 272 ? -6.463 2.305 -4.480 1.00 95.06 272 VAL A O 1
ATOM 2214 N N . ASN A 1 273 ? -5.505 4.108 -5.420 1.00 95.12 273 ASN A N 1
ATOM 2215 C CA . ASN A 1 273 ? -6.213 5.093 -4.605 1.00 95.12 273 ASN A CA 1
ATOM 2216 C C . ASN A 1 273 ? -7.713 5.112 -4.917 1.00 95.12 273 ASN A C 1
ATOM 2218 O O . ASN A 1 273 ? -8.517 5.073 -3.988 1.00 95.12 273 ASN A O 1
ATOM 2222 N N . MET A 1 274 ? -8.099 5.091 -6.196 1.00 96.12 274 MET A N 1
ATOM 2223 C CA . MET A 1 274 ? -9.500 5.011 -6.620 1.00 96.12 274 MET A 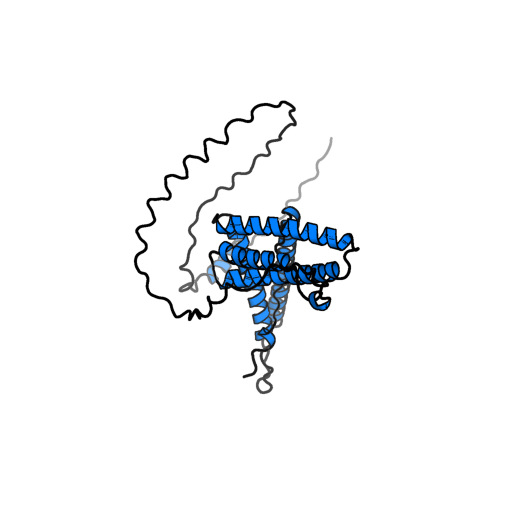CA 1
ATOM 2224 C C . MET A 1 274 ? -10.161 3.714 -6.143 1.00 96.12 274 MET A C 1
ATOM 2226 O O . MET A 1 274 ? -11.256 3.744 -5.586 1.00 96.12 274 MET A O 1
ATOM 2230 N N . ALA A 1 275 ? -9.482 2.573 -6.297 1.00 94.38 275 ALA A N 1
ATOM 2231 C CA . ALA A 1 275 ? -9.974 1.288 -5.806 1.00 94.38 275 ALA A CA 1
ATOM 2232 C C . ALA A 1 275 ? -10.102 1.276 -4.274 1.00 94.38 275 ALA A C 1
ATOM 2234 O O . ALA A 1 275 ? -11.082 0.767 -3.731 1.00 94.38 275 ALA A O 1
ATOM 2235 N N . GLY A 1 276 ? -9.135 1.875 -3.572 1.00 94.81 276 GLY A N 1
ATOM 2236 C CA . GLY A 1 276 ? -9.175 2.051 -2.124 1.00 94.81 276 GLY A CA 1
ATOM 2237 C C . GLY A 1 276 ? -10.347 2.923 -1.677 1.00 94.81 276 GLY A C 1
ATOM 2238 O O . GLY A 1 276 ? -11.079 2.543 -0.768 1.00 94.81 276 GLY A O 1
ATOM 2239 N N . ALA A 1 277 ? -10.575 4.049 -2.353 1.00 94.81 277 ALA A N 1
ATOM 2240 C CA . ALA A 1 277 ? -11.695 4.942 -2.079 1.00 94.81 277 ALA A CA 1
ATOM 2241 C C . ALA A 1 277 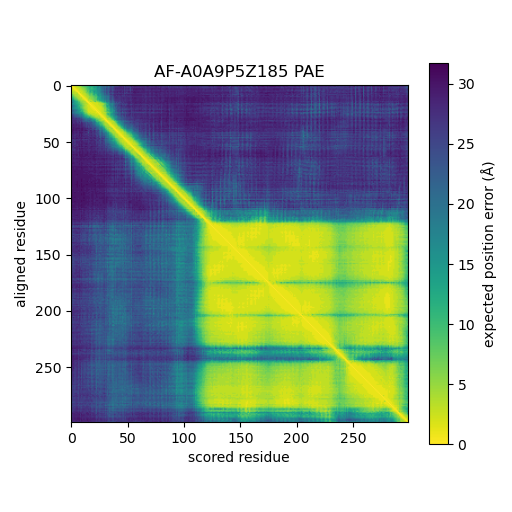? -13.043 4.252 -2.332 1.00 94.81 277 ALA A C 1
ATOM 2243 O O . ALA A 1 277 ? -13.921 4.301 -1.476 1.00 94.81 277 ALA A O 1
ATOM 2244 N N . SER A 1 278 ? -13.179 3.542 -3.456 1.00 96.75 278 SER A N 1
ATOM 2245 C CA . SER A 1 278 ? -14.407 2.823 -3.807 1.00 96.75 278 SER A CA 1
ATOM 2246 C C . SER A 1 278 ? -14.732 1.689 -2.833 1.00 96.75 278 SER A C 1
ATOM 2248 O O . SER A 1 278 ? -15.902 1.453 -2.552 1.00 96.75 278 SER A O 1
ATOM 2250 N N . GLY A 1 279 ? -13.720 0.970 -2.342 1.00 95.38 279 GLY A N 1
ATOM 2251 C CA . GLY A 1 279 ? -13.902 -0.149 -1.415 1.00 95.38 279 GLY A CA 1
ATOM 2252 C C . GLY A 1 279 ? -13.866 0.238 0.064 1.00 95.38 279 GLY A C 1
ATOM 2253 O O . GLY A 1 279 ? -13.938 -0.648 0.911 1.00 95.38 279 GLY A O 1
ATOM 2254 N N . ASN A 1 280 ? -13.688 1.522 0.400 1.00 97.44 280 ASN A N 1
ATOM 2255 C CA . ASN A 1 280 ? -13.346 1.963 1.757 1.00 97.44 280 ASN A CA 1
ATOM 2256 C C . ASN A 1 280 ? -12.166 1.170 2.355 1.00 97.44 280 ASN A C 1
ATOM 2258 O O . ASN A 1 280 ? -12.202 0.753 3.512 1.00 97.44 280 ASN A O 1
ATOM 2262 N N . LEU A 1 281 ? -11.118 0.954 1.560 1.00 97.50 281 LEU A N 1
ATOM 2263 C CA . LEU A 1 281 ? -9.914 0.209 1.921 1.00 97.50 281 LEU A CA 1
ATOM 2264 C C . LEU A 1 281 ? -8.713 1.144 2.054 1.00 97.50 281 LEU A C 1
ATOM 2266 O O . LEU A 1 281 ? -8.592 2.156 1.364 1.00 97.50 281 LEU A O 1
ATOM 2270 N N . ILE A 1 282 ? -7.754 0.749 2.887 1.00 97.06 282 ILE A N 1
ATOM 2271 C CA . ILE A 1 282 ? -6.418 1.336 2.911 1.00 97.06 282 ILE A CA 1
ATOM 2272 C C . ILE A 1 282 ? -5.493 0.342 2.227 1.00 97.06 282 ILE A C 1
ATOM 2274 O O . ILE A 1 282 ? -5.142 -0.683 2.801 1.00 97.06 282 ILE A O 1
ATOM 2278 N N . LEU A 1 283 ? -5.056 0.648 1.008 1.00 96.25 283 LEU A N 1
ATOM 2279 C CA . LEU A 1 283 ? -4.065 -0.171 0.301 1.00 96.25 283 LEU A CA 1
ATOM 2280 C C . LEU A 1 283 ? -2.639 0.361 0.481 1.00 96.25 283 LEU A C 1
ATOM 2282 O O . LEU A 1 283 ? -1.687 -0.377 0.257 1.00 96.25 283 LEU A O 1
ATOM 2286 N N . GLY A 1 284 ? -2.476 1.604 0.937 1.00 94.00 284 GLY A N 1
ATOM 2287 C CA . GLY A 1 284 ? -1.178 2.253 1.121 1.00 94.00 284 GLY A CA 1
ATOM 2288 C C . GLY A 1 284 ? -0.497 2.642 -0.203 1.00 94.00 284 GLY A C 1
ATOM 2289 O O . GLY A 1 284 ? -0.848 2.116 -1.266 1.00 94.00 284 GLY A O 1
ATOM 2290 N N . PRO A 1 285 ? 0.492 3.548 -0.156 1.00 93.56 285 PRO A N 1
ATOM 2291 C CA . PRO A 1 285 ? 1.191 4.030 -1.346 1.00 93.56 285 PRO A CA 1
ATOM 2292 C C . PRO A 1 285 ? 2.177 2.985 -1.891 1.00 93.56 285 PRO A C 1
ATOM 2294 O O . PRO A 1 285 ? 2.723 2.183 -1.130 1.00 93.56 285 PRO A O 1
ATOM 2297 N N . ASN A 1 286 ? 2.482 3.019 -3.192 1.00 91.31 286 ASN A N 1
ATOM 2298 C CA . ASN A 1 286 ? 3.550 2.196 -3.777 1.00 91.31 286 ASN A CA 1
ATOM 2299 C C . ASN A 1 286 ? 4.956 2.808 -3.601 1.00 91.31 286 ASN A C 1
ATOM 2301 O O . ASN A 1 286 ? 5.923 2.405 -4.256 1.00 91.31 286 ASN A O 1
ATOM 2305 N N . THR A 1 287 ? 5.094 3.786 -2.702 1.00 87.44 287 THR A N 1
ATOM 2306 C CA . THR A 1 287 ? 6.368 4.439 -2.420 1.00 87.44 287 THR A CA 1
ATOM 2307 C C . THR A 1 287 ? 7.269 3.515 -1.607 1.00 87.44 287 THR A C 1
ATOM 2309 O O . THR A 1 287 ? 6.906 2.981 -0.556 1.00 87.44 287 THR A O 1
ATOM 2312 N N . VAL A 1 288 ? 8.489 3.307 -2.097 1.00 79.56 288 VAL A N 1
ATOM 2313 C CA . VAL A 1 288 ? 9.487 2.502 -1.394 1.00 79.56 288 VAL A CA 1
ATOM 2314 C C . VAL A 1 288 ? 10.394 3.438 -0.613 1.00 79.56 288 VAL A C 1
ATOM 2316 O O . VAL A 1 288 ? 11.171 4.170 -1.229 1.00 79.56 288 VAL A O 1
ATOM 2319 N N . PRO A 1 289 ? 10.389 3.394 0.731 1.00 80.75 289 PRO A N 1
ATOM 2320 C CA . PRO A 1 289 ? 11.418 4.080 1.489 1.00 80.75 289 PRO A CA 1
ATOM 2321 C C . PRO A 1 289 ? 12.760 3.409 1.177 1.00 80.75 289 PRO A C 1
ATOM 2323 O O . PRO A 1 289 ? 13.015 2.266 1.572 1.00 80.75 289 PRO A O 1
ATOM 2326 N N . LEU A 1 290 ? 13.628 4.115 0.449 1.00 76.00 290 LEU A N 1
ATOM 2327 C CA . LEU A 1 290 ? 14.949 3.599 0.077 1.00 76.00 290 LEU A CA 1
ATOM 2328 C C . LEU A 1 290 ? 15.861 3.416 1.294 1.00 76.00 290 LEU A C 1
ATOM 2330 O O . LEU A 1 290 ? 16.770 2.589 1.251 1.00 76.00 290 LEU A O 1
ATOM 2334 N N . GLY A 1 291 ? 15.552 4.081 2.414 1.00 74.69 291 GLY A N 1
ATOM 2335 C CA . GLY A 1 291 ? 16.135 3.840 3.733 1.00 74.69 291 GLY A CA 1
ATOM 2336 C C . GLY A 1 291 ? 17.653 3.614 3.716 1.00 74.69 291 GLY A C 1
ATOM 2337 O O . GLY A 1 291 ? 18.393 4.217 2.943 1.00 74.69 291 GLY A O 1
ATOM 2338 N N . ARG A 1 292 ? 18.121 2.676 4.551 1.00 63.56 292 ARG A N 1
ATOM 2339 C CA . ARG A 1 292 ? 19.551 2.342 4.717 1.00 63.56 292 ARG A CA 1
ATOM 2340 C C . ARG A 1 292 ? 20.221 1.714 3.482 1.00 63.56 292 ARG A C 1
ATOM 2342 O O . ARG A 1 292 ? 21.404 1.396 3.560 1.00 63.56 292 ARG A O 1
ATOM 2349 N N . TYR A 1 293 ? 19.513 1.493 2.368 1.00 63.12 293 TYR A N 1
ATOM 2350 C CA . TYR A 1 293 ? 20.135 0.929 1.159 1.00 63.12 293 TYR A CA 1
ATOM 2351 C C . TYR A 1 293 ? 21.099 1.912 0.491 1.00 63.12 293 TYR A C 1
ATOM 2353 O O . TYR A 1 293 ? 22.031 1.470 -0.170 1.00 63.12 293 TYR A O 1
ATOM 2361 N N . VAL A 1 294 ? 20.941 3.212 0.750 1.00 60.34 294 VAL A N 1
ATOM 2362 C CA . VAL A 1 294 ? 21.881 4.250 0.304 1.00 60.34 294 VAL A CA 1
ATOM 2363 C C . VAL A 1 294 ? 23.219 4.178 1.060 1.00 60.34 294 VAL A C 1
ATOM 2365 O O . VAL A 1 294 ? 24.245 4.566 0.523 1.00 60.34 294 VAL A O 1
ATOM 2368 N N . HIS A 1 295 ? 23.253 3.636 2.283 1.00 58.62 295 HIS A N 1
ATOM 2369 C CA . HIS A 1 295 ? 24.438 3.706 3.155 1.00 58.62 295 HIS A CA 1
ATOM 2370 C C . HIS A 1 295 ? 25.249 2.407 3.255 1.00 58.62 295 HIS A C 1
ATOM 2372 O O . HIS A 1 295 ? 26.219 2.353 4.004 1.00 58.62 295 HIS A O 1
ATOM 2378 N N . ARG A 1 296 ? 24.874 1.335 2.540 1.00 55.97 296 ARG A N 1
ATOM 2379 C CA . ARG A 1 296 ? 25.520 0.014 2.690 1.00 55.97 296 ARG A CA 1
ATOM 2380 C C . ARG A 1 296 ? 26.569 -0.324 1.620 1.00 55.97 296 ARG A C 1
ATOM 2382 O O . ARG A 1 296 ? 26.823 -1.505 1.398 1.00 55.97 296 ARG A O 1
ATOM 2389 N N . ARG A 1 297 ? 27.178 0.669 0.964 1.00 51.69 297 ARG A N 1
ATOM 2390 C CA . ARG A 1 297 ? 28.340 0.465 0.078 1.00 51.69 297 ARG A CA 1
ATOM 2391 C C . ARG A 1 297 ? 29.424 1.502 0.357 1.00 51.69 297 ARG A C 1
ATOM 2393 O O . ARG A 1 297 ? 29.426 2.582 -0.210 1.00 51.69 297 ARG A O 1
ATOM 2400 N N . SER A 1 298 ? 30.286 1.141 1.295 1.00 43.56 298 SER A N 1
ATOM 2401 C CA . SER A 1 298 ? 31.617 1.705 1.517 1.00 43.56 298 SER A CA 1
ATOM 2402 C C . SER A 1 298 ? 32.376 0.677 2.360 1.00 43.56 298 SER A C 1
ATOM 2404 O O . SER A 1 298 ? 32.540 0.857 3.567 1.00 43.56 298 SER A O 1
ATOM 2406 N N . ARG A 1 299 ? 32.711 -0.466 1.760 1.00 46.53 299 ARG A N 1
ATOM 2407 C CA . ARG A 1 299 ? 33.779 -1.362 2.209 1.00 46.53 299 ARG A CA 1
ATOM 2408 C C . ARG A 1 299 ? 34.347 -2.063 0.995 1.00 46.53 299 ARG A C 1
ATOM 2410 O O . ARG A 1 299 ? 33.510 -2.546 0.200 1.00 46.53 299 ARG A O 1
#

Mean predicted aligned error: 16.81 Å

Secondary structure (DSSP, 8-state):
--PPPP-PPPPP---HHHHHHHHHHTTTS---SS--S-----------------------------SSSSSGGGSSSSTTSSS----------------------------------GGGGGSPPHHHHHHHHHHHHHHHHHTTT-HHHHHHHHHHHHHHHHHHHHHHHHHHH-TT-HHHHHHHHHHHHHHHHHHHHHHHHHH--SHHHHHHHHHHHHHHHHHHHHHHHHHTS----TTS-------HHHHHHHHHHHHHHHHHHHHHHHHHHHHHHHTT----------GGGGGS---

Radius of gyration: 30.95 Å; Cα contacts (8 Å, |Δi|>4): 128; chains: 1; bounding box: 85×58×106 Å

Sequence (299 aa):
MMSFPEQNAYPFPVNLREKAEHAKKHLKRGPERWMHIVTSREKVVWAQPQLMRIEAGKSETSSNQNIEDVVKNRSENANHRASKCGNFSLFGSCKFRAARVAYLLASGCGATVTPMSMSNLNRLPASFKSLYRLFLRTSSASVMHHSRASRNLRRRWRSTFDEAAKVTREHQQNPSSESRTEWLKTWHTRMDNTLELLYTASHTRGIPHLVTRSLAFAIEDTRRLAIEKLVLRREWQPAHPQHLNQTQKTVEKKKKHEKLQEQSLGALDEIVNMAGASGNLILGPNTVPLGRYVHRRSR

Solvent-accessible surface area (backbone atoms only — not comparable to full-atom values): 19385 Å² total; per-residue (Å²): 141,85,88,80,83,84,84,82,82,77,84,77,85,90,62,67,69,63,58,55,54,61,57,57,71,68,67,79,70,77,86,83,80,90,83,90,80,84,83,85,83,75,88,77,79,81,74,79,81,76,86,76,81,80,76,92,74,89,80,81,92,83,82,92,83,84,75,74,75,74,68,69,80,66,73,78,77,70,81,84,74,81,86,76,81,76,91,80,90,81,80,81,89,77,84,73,81,87,74,85,94,81,88,84,92,86,79,80,97,69,91,68,83,69,76,81,64,80,81,48,73,85,54,81,57,70,66,60,52,50,51,51,52,50,50,58,50,38,50,24,42,24,50,75,60,38,67,66,44,33,50,35,44,53,53,27,44,42,59,57,53,55,50,50,54,48,54,51,43,50,36,74,76,45,72,85,44,62,71,56,54,53,49,51,50,54,49,49,55,20,48,51,47,33,50,50,47,28,47,47,11,46,76,36,90,46,67,54,20,53,51,56,49,49,56,16,47,56,36,50,50,51,40,49,52,53,49,48,61,54,61,68,61,56,79,88,49,86,92,53,72,76,78,70,80,60,49,68,68,55,54,52,52,49,52,52,50,52,51,52,50,54,51,52,53,52,52,49,46,49,52,50,49,52,51,16,63,76,64,46,34,64,71,54,58,70,69,62,84,64,67,72,69,79,73,74,80,87,128

Foldseek 3Di:
DDDDDDDDDDDDDPDPVVVVV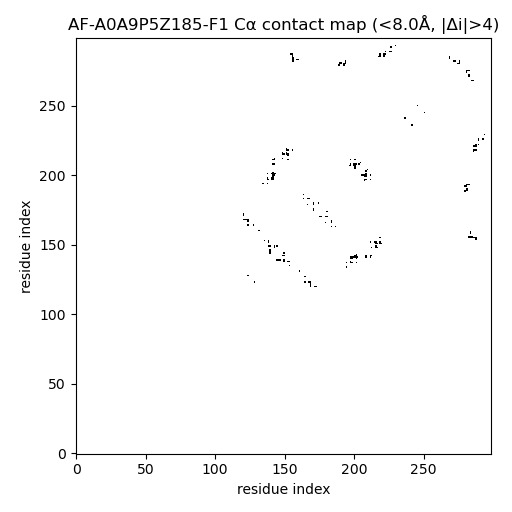VVVVVCPPDDDDDDDDDDDDDDDPPDDDDPDDDDDDDDDDDDDDDDPPVVPPPPPPPPPPPPDDDDDPDDDDPPPPPDDPDDDDDDDPDPDVPPPPPVCLLPFDPVLVVLVVLVLVLLCLLQVNPPLLSVLQCQQCVVVSVVLSVLRSVCSVPVPDPVSVVVNVLSVVQSVLQSVLSNCSNVDVDPSSVVSSVLSVLLVVVLVVVLVVLVVVPPPDVVPPPPCPVDVVNVVVVVVVVVVVVVVLVVVQVVVVVVCVVSSHDSGGSDGPNPCVNPPPDD